Protein 9RO8 (pdb70)

Sequence (258 aa):
SLINLKEIEPQLATDPDSAFFWSGRTEGVGGPDVAEAIAKSRGGVTLESTIKDKNIKMPQSIKAWEDVSASYAKQVSGEVRAVVGQSLREGNIWENVELPRLMGNDNVTKITTIDPLSQTEKVIFVRPKSLINNLKEEIEPQLATDPDSAFFWSGRTEGVGGPDVAEAIAKSRGGVTLESTIKDKNIKMPEWDFDNPQSIKAWEDVSASYAKQVSGEVRAVVGQNIWENVEELPRLMGNDNVTKITTIDPLSQTEKVIFVR

B-factor: mean 27.34, std 10.41, range [13.73, 75.59]

Secondary structure (DSSP, 8-state):
--S-HHHHGGGG---TT-BEEEE-EETTEEHHHHHHHHHHHTT-B-HHHHHHHTT-----HHHHHHHHHHHHHHH--EEEEEEE-SB--TT-HIIIIIHHHHHT-TTEEEEEEE-TTT--EEEEEE-/---SS-HHHHHHHH---TT-BEEEE-EETTEESHHHHHHHHHHTT-B-HHHHHHHTT---PPP-TT-HHHHHHHHHHHHHHHHH--EEEEEEE---HIIIIIHHHHHT-TTEEEEEEE-TTT--EEEEEE-

InterPro domains:
  IPR008727 PAAR motif [PF05488] (76-144)
  IPR057925 Double-stranded DNA deaminase toxin A, prePAAR motif [PF25799] (8-61)

Nearest PDB structures (foldseek):
  1isf-assembly1_B  TM=6.925E-01  e=1.066E-03  Homo sapiens
  2o3s-assembly2_B  TM=6.561E-01  e=1.840E-02  Homo sapiens
  6gwu-assembly1_B  TM=2.206E-01  e=6.659E+00  Candida albicans
  8k9z-assembly2_C  TM=5.605E-01  e=4.404E-04  Vibrio vulnificus
  8ka1-assembly4_G  TM=5.307E-01  e=4.126E-04  Vibrio vulnificus

Foldseek 3Di:
DPFDLVVCLVLLAFDEPAEEAEFDAAPPFGDDVLRQVVSVVVPHGYLVRSCVVVVPDADVNVVRVLSSLLSNLQRYAEEYEYAYEPDGDPPDSVVPRRVVNNVVRPRYAWYKYAHSPPGDIDTDDGD/DAAPDDCVVCLVLLAFDEPAEEAEDDAAPNFGDDVLRQVVSVVVVHGYLVRSCVVVVPDAPPQDVVDVRNVVHVVSSVLSSLLRYAEEYEYAYEVPCVVPPRVVVNVVNPRYAWYWYAHSPPGDIDTDDGD

Structure (mmCIF, N/CA/C/O backbone):
data_9RO8
#
_entry.id   9RO8
#
_cell.length_a   44.230
_cell.length_b   70.213
_cell.length_c   96.119
_cell.angle_alpha   90.000
_cell.angle_beta   90.000
_cell.angle_gamma   90.000
#
_symmetry.space_group_name_H-M   'P 21 21 21'
#
loop_
_entity.id
_entity.type
_entity.pdbx_description
1 polymer 'ADP-ribosylcyclase toxin'
2 water water
#
loop_
_atom_site.group_PDB
_atom_site.id
_atom_site.type_symbol
_atom_site.label_atom_id
_atom_site.label_alt_id
_atom_site.label_comp_id
_atom_site.label_asym_id
_atom_site.label_entity_id
_atom_site.label_seq_id
_atom_site.pdbx_PDB_ins_code
_atom_site.Cartn_x
_atom_site.Cartn_y
_atom_site.Cartn_z
_atom_site.occupancy
_atom_site.B_iso_or_equiv
_atom_site.auth_seq_id
_atom_site.auth_comp_id
_atom_site.auth_asym_id
_atom_site.auth_atom_id
_atom_site.pdbx_PDB_model_num
ATOM 1 N N . SER A 1 14 ? -23.77809 -24.98966 17.85663 1.000 60.55446 252 SER A N 1
ATOM 2 C CA . SER A 1 14 ? -23.21313 -24.01023 16.93106 1.000 62.58010 252 SER A CA 1
ATOM 3 C C . SER A 1 14 ? -23.82483 -24.17009 15.54248 1.000 58.18148 252 SER A C 1
ATOM 4 O O . SER A 1 14 ? -24.21807 -25.26643 15.15554 1.000 60.58350 252 SER A O 1
ATOM 7 N N . LEU A 1 15 ? -23.87594 -23.07204 14.78709 1.000 61.33390 253 LEU A N 1
ATOM 8 C CA . LEU A 1 15 ? -24.45175 -23.07167 13.44776 1.000 59.81878 253 LEU A CA 1
ATOM 9 C C . LEU A 1 15 ? -23.46864 -23.46672 12.34964 1.000 53.53920 253 LEU A C 1
ATOM 10 O O . LEU A 1 15 ? -23.89907 -23.69041 11.21235 1.000 49.05084 253 LEU A O 1
ATOM 15 N N . ILE A 1 16 ? -22.17789 -23.59702 12.66521 1.000 50.88377 254 ILE A N 1
ATOM 16 C CA . ILE A 1 16 ? -21.13959 -23.89755 11.68716 1.000 53.73050 254 ILE A CA 1
ATOM 17 C C . ILE A 1 16 ? -20.28843 -25.06890 12.17237 1.000 54.56415 254 ILE A C 1
ATOM 18 O O . ILE A 1 16 ? -20.36318 -25.49224 13.32822 1.000 58.72644 254 ILE A O 1
ATOM 23 N N . ASN A 1 17 ? -19.46920 -25.58863 11.25571 1.000 49.60095 255 ASN A N 1
ATOM 24 C CA . ASN A 1 17 ? -18.57558 -26.72269 11.50037 1.000 52.14543 255 ASN A CA 1
ATOM 25 C C . ASN A 1 17 ? -17.16199 -26.15431 11.57907 1.000 45.29193 255 ASN A C 1
ATOM 26 O O . ASN A 1 17 ? -16.40847 -26.14177 10.60079 1.000 44.52744 255 ASN A O 1
ATOM 31 N N . LEU A 1 18 ? -16.81195 -25.68914 12.77558 1.000 43.02153 256 LEU A N 1
ATOM 32 C CA . LEU A 1 18 ? -15.61716 -24.87734 12.95177 1.000 41.66748 256 LEU A CA 1
ATOM 33 C C . LEU A 1 18 ? -14.35524 -25.64308 12.57744 1.000 34.32432 256 LEU A C 1
ATOM 34 O O . LEU A 1 18 ? -13.44529 -25.08403 11.95358 1.000 35.82466 256 LEU A O 1
ATOM 39 N N . LYS A 1 19 ? -14.27662 -26.91883 12.95516 1.000 35.66838 257 LYS A N 1
ATOM 40 C CA . LYS A 1 19 ? -13.02237 -27.64760 12.79269 1.000 46.56269 257 LYS A CA 1
ATOM 41 C C . LYS A 1 19 ? -12.61066 -27.76211 11.32810 1.000 40.63330 257 LYS A C 1
ATOM 42 O O . LYS A 1 19 ? -11.41941 -27.66556 11.00266 1.000 41.96990 257 LYS A O 1
ATOM 48 N N . GLU A 1 20 ? -13.57589 -27.91310 10.42416 1.000 38.63737 258 GLU A N 1
ATOM 49 C CA . GLU A 1 20 ? -13.23244 -28.01128 9.00935 1.000 39.28648 258 GLU A CA 1
ATOM 50 C C . GLU A 1 20 ? -13.04967 -26.65077 8.33798 1.000 37.66895 258 GLU A C 1
ATOM 51 O O . GLU A 1 20 ? -12.42903 -26.59095 7.27114 1.000 46.60115 258 GLU A O 1
ATOM 57 N N . ILE A 1 21 ? -13.55899 -25.56943 8.93600 1.000 32.21042 259 ILE A N 1
ATOM 58 C CA . ILE A 1 21 ? -13.39251 -24.23219 8.36931 1.000 35.93051 259 ILE A CA 1
ATOM 59 C C . ILE A 1 21 ? -12.04051 -23.63188 8.75469 1.000 39.90984 259 ILE A C 1
ATOM 60 O O . ILE A 1 21 ? -11.41757 -22.91345 7.95779 1.000 34.41779 259 ILE A O 1
ATOM 65 N N . GLU A 1 22 ? -11.52070 -23.98603 9.93022 1.000 31.25112 260 GLU A N 1
ATOM 66 C CA . GLU A 1 22 ? -10.32561 -23.32232 10.45584 1.000 33.08207 260 GLU A CA 1
ATOM 67 C C . GLU A 1 22 ? -9.13514 -23.29200 9.49653 1.000 28.16710 260 GLU A C 1
ATOM 68 O O . GLU A 1 22 ? -8.50878 -22.22172 9.36637 1.000 27.33106 260 GLU A O 1
ATOM 74 N N . PRO A 1 23 ? -8.77479 -24.38205 8.80417 1.000 32.00932 261 PRO A N 1
ATOM 75 C CA . PRO A 1 23 ? -7.62674 -24.31849 7.88194 1.000 32.07298 261 PRO A CA 1
ATOM 76 C C . PRO A 1 23 ? -7.80477 -23.31398 6.77523 1.000 35.32879 261 PRO A C 1
ATOM 77 O O . PRO A 1 23 ? -6.81412 -22.77538 6.26427 1.000 35.06503 261 PRO A O 1
ATOM 81 N N . GLN A 1 24 ? -9.04911 -23.04309 6.39164 1.000 30.23036 262 GLN A N 1
ATOM 82 C CA . GLN A 1 24 ? -9.34008 -22.06844 5.35891 1.000 31.13241 262 GLN A CA 1
ATOM 83 C C . GLN A 1 24 ? -9.16738 -20.63686 5.84616 1.000 28.51138 262 GLN A C 1
ATOM 84 O O . GLN A 1 24 ? -9.16640 -19.71870 5.02780 1.000 31.50328 262 GLN A O 1
ATOM 90 N N . LEU A 1 25 ? -9.04647 -20.40953 7.15458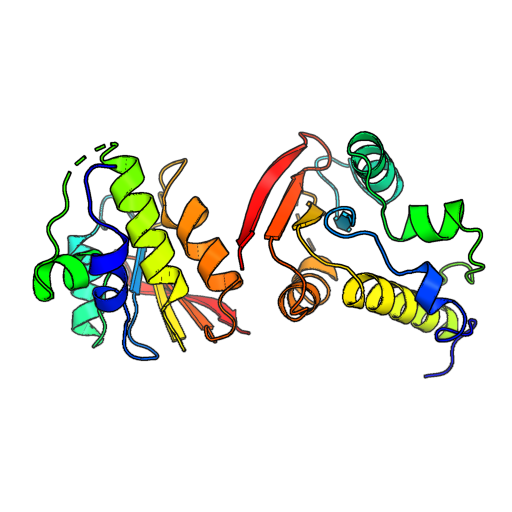 1.000 23.37653 263 LEU A N 1
ATOM 91 C CA . LEU A 1 25 ? -8.89308 -19.05576 7.68226 1.000 21.10825 263 LEU A CA 1
ATOM 92 C C . LEU A 1 25 ? -7.44393 -18.63429 7.78900 1.000 22.66886 263 LEU A C 1
ATOM 93 O O . LEU A 1 25 ? -7.16878 -17.49611 8.15973 1.000 22.25629 263 LEU A O 1
ATOM 98 N N . ALA A 1 26 ? -6.50996 -19.52925 7.49022 1.000 24.35306 264 ALA A N 1
ATOM 99 C CA . ALA A 1 26 ? -5.10517 -19.15473 7.55407 1.000 26.77766 264 ALA A CA 1
ATOM 100 C C . ALA A 1 26 ? -4.78714 -18.14532 6.45933 1.000 23.12854 264 ALA A C 1
ATOM 101 O O . ALA A 1 26 ? -5.35310 -18.18495 5.36222 1.000 29.50015 264 ALA A O 1
ATOM 103 N N . THR A 1 27 ? -3.91264 -17.20049 6.78029 1.000 23.08993 265 THR A N 1
ATOM 104 C CA . THR A 1 27 ? -3.53585 -16.15226 5.84404 1.000 22.91844 265 THR A CA 1
ATOM 105 C C . THR A 1 27 ? -2.02789 -16.16105 5.60805 1.000 22.60400 265 THR A C 1
ATOM 106 O O . THR A 1 27 ? -1.24527 -16.60417 6.45805 1.000 23.19132 265 THR A O 1
ATOM 110 N N . ASP A 1 28 ? -1.62854 -15.63630 4.43890 1.000 22.75035 266 ASP A N 1
ATOM 111 C CA . ASP A 1 28 ? -0.21563 -15.45216 4.13407 1.000 25.45714 266 ASP A CA 1
ATOM 112 C C . ASP A 1 28 ? 0.39900 -14.43173 5.09596 1.000 20.39817 266 ASP A C 1
ATOM 113 O O . ASP A 1 28 ? -0.27434 -13.51476 5.53824 1.000 19.24984 266 ASP A O 1
ATOM 118 N N . PRO A 1 29 ? 1.68365 -14.54506 5.40348 1.000 20.58500 267 PRO A N 1
ATOM 119 C CA . PRO A 1 29 ? 2.31886 -13.52974 6.24828 1.000 21.42135 267 PRO A CA 1
ATOM 120 C C . PRO A 1 29 ? 2.14052 -12.13131 5.67700 1.000 21.80738 267 PRO A C 1
ATOM 121 O O . PRO A 1 29 ? 2.11704 -11.92949 4.45427 1.000 20.50124 267 PRO A O 1
ATOM 125 N N . ASP A 1 30 ? 1.98240 -11.17801 6.58531 1.000 17.00623 268 ASP A N 1
ATOM 126 C CA . ASP A 1 30 ? 1.93718 -9.75004 6.25642 1.000 17.80151 268 ASP A CA 1
ATOM 127 C C . ASP A 1 30 ? 0.75732 -9.37988 5.36818 1.000 20.74787 268 ASP A C 1
ATOM 128 O O . ASP A 1 30 ? 0.81081 -8.35873 4.66951 1.000 22.38060 268 ASP A O 1
ATOM 133 N N . SER A 1 31 ? -0.30609 -10.18505 5.33869 1.000 19.09623 269 SER A N 1
ATOM 134 C CA . SER A 1 31 ? -1.40463 -9.92942 4.41506 1.000 17.17921 269 SER A CA 1
ATOM 135 C C . SER A 1 31 ? -2.74495 -9.68671 5.09815 1.000 19.03395 269 SER A C 1
ATOM 136 O O . SER A 1 31 ? -3.69425 -9.30036 4.41302 1.000 19.51422 269 SER A O 1
ATOM 139 N N . ALA A 1 32 ? -2.86260 -9.90676 6.39968 1.000 16.51686 270 ALA A N 1
ATOM 140 C CA . ALA A 1 32 ? -4.15794 -9.90854 7.06000 1.000 14.99503 270 ALA A CA 1
ATOM 141 C C . ALA A 1 32 ? -4.59540 -8.50962 7.48881 1.000 14.39215 270 ALA A C 1
ATOM 142 O O . ALA A 1 32 ? -3.81482 -7.72944 8.04779 1.000 16.96049 270 ALA A O 1
ATOM 144 N N . PHE A 1 33 ? -5.84940 -8.19663 7.20851 1.000 15.80051 271 PHE A N 1
ATOM 145 C CA . PHE A 1 33 ? -6.46722 -6.97177 7.66268 1.000 15.05261 271 PHE A CA 1
ATOM 146 C C . PHE A 1 33 ? -7.63397 -7.30230 8.58175 1.000 17.26547 271 PHE A C 1
ATOM 147 O O . PHE A 1 33 ? -8.32821 -8.31775 8.41374 1.000 19.16594 271 PHE A O 1
ATOM 155 N N . PHE A 1 34 ? -7.87791 -6.38916 9.49335 1.000 15.78525 272 PHE A N 1
ATOM 156 C CA . PHE A 1 34 ? -8.98194 -6.37965 10.44054 1.000 14.83717 272 PHE A CA 1
ATOM 157 C C . PHE A 1 34 ? -9.74086 -5.06666 10.25894 1.000 16.15546 272 PHE A C 1
ATOM 158 O O . PHE A 1 34 ? -9.32067 -4.19511 9.50693 1.000 17.15621 272 PHE A O 1
ATOM 166 N N . TRP A 1 35 ? -10.88455 -4.93788 10.92864 1.000 16.93637 273 TRP A N 1
ATOM 167 C CA . TRP A 1 35 ? -11.57656 -3.64637 10.83765 1.000 17.23793 273 TRP A CA 1
ATOM 168 C C . TRP A 1 35 ? -12.57779 -3.51256 11.97035 1.000 18.64366 273 TRP A C 1
ATOM 169 O O . TRP A 1 35 ? -13.03397 -4.50007 12.54388 1.000 19.61511 273 TRP A O 1
ATOM 180 N N . SER A 1 36 ? -12.94124 -2.26982 12.28220 1.000 16.82945 274 SER A N 1
ATOM 181 C CA . SER A 1 36 ? -13.99602 -2.04265 13.25657 1.000 20.29629 274 SER A CA 1
ATOM 182 C C . SER A 1 36 ? -14.51266 -0.62227 13.07782 1.000 24.89590 274 SER A C 1
ATOM 183 O O . SER A 1 36 ? -13.72489 0.30836 12.89247 1.000 21.27813 274 SER A O 1
ATOM 186 N N . GLY A 1 37 ? -15.82448 -0.46794 13.14345 1.000 21.46179 275 GLY A N 1
ATOM 187 C CA . GLY A 1 37 ? -16.33558 0.87010 13.25658 1.000 25.14005 275 GLY A CA 1
ATOM 188 C C . GLY A 1 37 ? -16.30096 1.69994 11.97933 1.000 19.77596 275 GLY A C 1
ATOM 189 O O . GLY A 1 37 ? -16.09031 1.24058 10.84923 1.000 23.88996 275 GLY A O 1
ATOM 190 N N . ARG A 1 38 ? -16.60753 2.97689 12.19465 1.000 21.37783 276 ARG A N 1
ATOM 191 C CA . ARG A 1 38 ? -16.74881 3.94751 11.11771 1.000 24.60178 276 ARG A CA 1
ATOM 192 C C . ARG A 1 38 ? -16.18616 5.28337 11.58803 1.000 24.45909 276 ARG A C 1
ATOM 193 O O . ARG A 1 38 ? -16.02102 5.52412 12.78567 1.000 26.22574 276 ARG A O 1
ATOM 201 N N . THR A 1 39 ? -15.87529 6.14975 10.62184 1.000 21.66398 277 THR A N 1
ATOM 202 C CA . THR A 1 39 ? -15.49062 7.53251 10.87604 1.000 22.72038 277 THR A CA 1
ATOM 203 C C . THR A 1 39 ? -16.43198 8.38771 10.05186 1.000 27.13331 277 THR A C 1
ATOM 204 O O . THR A 1 39 ? -16.48090 8.23849 8.82893 1.000 23.38476 277 THR A O 1
ATOM 208 N N . GLU A 1 40 ? -17.19614 9.24965 10.72886 1.000 25.96192 278 GLU A N 1
ATOM 209 C CA . GLU A 1 40 ? -18.23400 10.05599 10.09539 1.000 29.84805 278 GLU A CA 1
ATOM 210 C C . GLU A 1 40 ? -19.13963 9.19938 9.19744 1.000 27.15497 278 GLU A C 1
ATOM 211 O O . GLU A 1 40 ? -19.53433 9.60646 8.10192 1.000 29.62572 278 GLU A O 1
ATOM 217 N N . GLY A 1 41 ? -19.50141 8.00940 9.67321 1.000 26.75525 279 GLY A N 1
ATOM 218 C CA . GLY A 1 41 ? -20.40862 7.15406 8.92293 1.000 27.38085 279 GLY A CA 1
ATOM 219 C C . GLY A 1 41 ? -19.78121 6.31034 7.82676 1.000 27.06871 279 GLY A C 1
ATOM 220 O O . GLY A 1 41 ? -20.50601 5.56289 7.15233 1.000 29.12382 279 GLY A O 1
ATOM 221 N N . VAL A 1 42 ? -18.47137 6.40366 7.62121 1.000 24.07058 280 VAL A N 1
ATOM 222 C CA . VAL A 1 42 ? -17.76641 5.68872 6.55901 1.000 22.10524 280 VAL A CA 1
ATOM 223 C C . VAL A 1 42 ? -16.94153 4.57235 7.17779 1.000 21.03561 280 VAL A C 1
ATOM 224 O O . VAL A 1 42 ? -16.16301 4.80637 8.11563 1.000 21.03597 280 VAL A O 1
ATOM 228 N N . GLY A 1 43 ? -17.09414 3.36583 6.64496 1.000 26.35550 281 GLY A N 1
ATOM 229 C CA . GLY A 1 43 ? -16.38695 2.19981 7.18249 1.000 23.49045 281 GLY A CA 1
ATOM 230 C C . GLY A 1 43 ? -17.18926 0.93796 6.91417 1.000 23.02526 281 GLY A C 1
ATOM 231 O O . GLY A 1 43 ? -17.88795 0.84688 5.91551 1.000 24.81486 281 GLY A O 1
ATOM 232 N N . GLY A 1 44 ? -17.05828 -0.04789 7.80056 1.000 20.28227 282 GLY A N 1
ATOM 233 C CA . GLY A 1 44 ? -17.76039 -1.29838 7.63393 1.000 23.64731 282 GLY A CA 1
ATOM 234 C C . GLY A 1 44 ? -16.95345 -2.29703 6.82108 1.000 20.82896 282 GLY A C 1
ATOM 235 O O . GLY A 1 44 ? -15.83962 -2.02243 6.38080 1.000 19.18378 282 GLY A O 1
ATOM 236 N N . PRO A 1 45 ? -17.52921 -3.47366 6.60029 1.000 19.62059 283 PRO A N 1
ATOM 237 C CA . PRO A 1 45 ? -16.75937 -4.57134 5.98958 1.000 20.11793 283 PRO A CA 1
ATOM 238 C C . PRO A 1 45 ? -16.38376 -4.34612 4.52267 1.000 18.88101 283 PRO A C 1
ATOM 239 O O . PRO A 1 45 ? -15.28809 -4.76673 4.11564 1.000 19.40701 283 PRO A O 1
ATOM 243 N N . ASP A 1 46 ? -17.22863 -3.66261 3.73601 1.000 19.10328 284 ASP A N 1
ATOM 244 C CA . ASP A 1 46 ? -16.93566 -3.48366 2.30934 1.000 19.51010 284 ASP A CA 1
ATOM 245 C C . 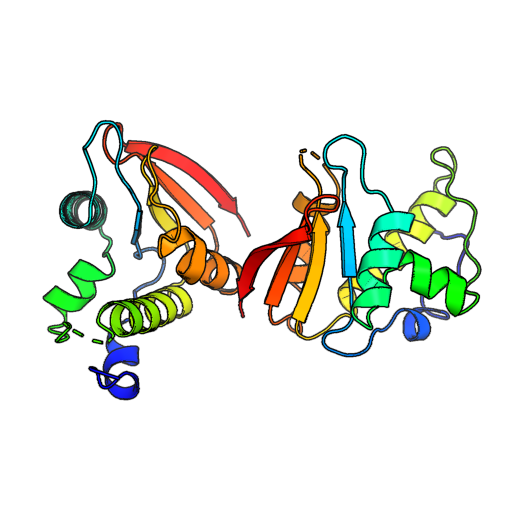ASP A 1 46 ? -15.82705 -2.46526 2.11345 1.000 19.46114 284 ASP A C 1
ATOM 246 O O . ASP A 1 46 ? -14.94512 -2.63967 1.26513 1.000 19.05877 284 ASP A O 1
ATOM 251 N N . VAL A 1 47 ? -15.85917 -1.37922 2.89542 1.000 18.97109 285 VAL A N 1
ATOM 252 C CA . VAL A 1 47 ? -14.76115 -0.42170 2.84343 1.000 19.75697 285 VAL A CA 1
ATOM 253 C C . VAL A 1 47 ? -13.46191 -1.09025 3.27790 1.000 17.72393 285 VAL A C 1
ATOM 254 O O . VAL A 1 47 ? -12.41565 -0.87343 2.66712 1.000 18.26722 285 VAL A O 1
ATOM 258 N N . ALA A 1 48 ? -13.49666 -1.91802 4.34037 1.000 18.45710 286 ALA A N 1
ATOM 259 C CA . ALA A 1 48 ? -12.27015 -2.58085 4.79059 1.000 17.03245 286 ALA A CA 1
ATOM 260 C C . ALA A 1 48 ? -11.71667 -3.50641 3.71765 1.000 19.22681 286 ALA A C 1
ATOM 261 O O . ALA A 1 48 ? -10.50113 -3.59311 3.52493 1.000 19.17005 286 ALA A O 1
ATOM 263 N N . GLU A 1 49 ? -12.60096 -4.23404 3.04047 1.000 17.68431 287 GLU A N 1
ATOM 264 C CA . GLU A 1 49 ? -12.15848 -5.14260 1.98066 1.000 17.42605 287 GLU A CA 1
ATOM 265 C C . GLU A 1 49 ? -11.50834 -4.36985 0.83951 1.000 19.92593 287 GLU A C 1
ATOM 266 O O . GLU A 1 49 ? -10.49935 -4.81197 0.28004 1.000 20.94400 287 GLU A O 1
ATOM 272 N N . ALA A 1 50 ? -12.08162 -3.22134 0.46304 1.000 17.40893 288 ALA A N 1
ATOM 273 C CA . ALA A 1 50 ? -11.47803 -2.41129 -0.59409 1.000 17.53090 288 ALA A CA 1
ATOM 274 C C . ALA A 1 50 ? -10.07663 -1.94883 -0.19421 1.000 20.16460 288 ALA A C 1
ATOM 275 O O . ALA A 1 50 ? -9.12767 -2.03523 -0.99308 1.000 20.10225 288 ALA A O 1
ATOM 277 N N . ILE A 1 51 ? -9.93660 -1.43900 1.03247 1.000 19.62865 289 ILE A N 1
ATOM 278 C CA . ILE A 1 51 ? -8.63024 -0.97491 1.51272 1.000 17.52834 289 ILE A CA 1
ATOM 279 C C . ILE A 1 51 ? -7.64883 -2.12950 1.52639 1.000 19.09971 289 ILE A C 1
ATOM 280 O O . ILE A 1 51 ? -6.52162 -2.01540 1.03016 1.000 19.84755 289 ILE A O 1
ATOM 285 N N . ALA A 1 52 ? -8.08264 -3.27337 2.06348 1.000 18.68258 290 ALA A N 1
ATOM 286 C CA . ALA A 1 52 ? -7.21563 -4.44330 2.15042 1.000 17.38911 290 ALA A CA 1
ATOM 287 C C . ALA A 1 52 ? -6.76699 -4.90007 0.77700 1.000 19.70047 290 ALA A C 1
ATOM 288 O O . ALA A 1 52 ? -5.56870 -5.06220 0.52328 1.000 18.47203 290 ALA A O 1
ATOM 290 N N . LYS A 1 53 ? -7.71459 -5.13834 -0.13298 1.000 18.05993 291 LYS A N 1
ATOM 291 C CA . LYS A 1 53 ? -7.30444 -5.65772 -1.43456 1.000 20.53999 291 LYS A CA 1
ATOM 292 C C . LYS A 1 53 ? -6.51432 -4.63588 -2.22726 1.000 21.69628 291 LYS A C 1
ATOM 293 O O . LYS A 1 53 ? -5.62338 -5.01762 -2.99651 1.000 23.65169 291 LYS A O 1
ATOM 299 N N . SER A 1 54 ? -6.81832 -3.33457 -2.07216 1.000 20.63038 292 SER A N 1
ATOM 300 C CA . SER A 1 54 ? -6.04037 -2.32647 -2.78421 1.000 27.67487 292 SER A CA 1
ATOM 301 C C . SER A 1 54 ? -4.59210 -2.31857 -2.33501 1.000 23.57639 292 SER A C 1
ATOM 302 O O . SER A 1 54 ? -3.73476 -1.75888 -3.03883 1.000 26.44799 292 SER A O 1
ATOM 305 N N . ARG A 1 55 ? -4.30840 -2.92784 -1.18572 1.000 20.78065 293 ARG A N 1
ATOM 306 C CA . ARG A 1 55 ? -2.96942 -2.96833 -0.61786 1.000 21.56159 293 ARG A CA 1
ATOM 307 C C . ARG A 1 55 ? -2.39180 -4.36836 -0.66054 1.000 24.38670 293 ARG A C 1
ATOM 308 O O . ARG A 1 55 ? -1.36935 -4.63038 -0.02391 1.000 23.34625 293 ARG A O 1
ATOM 316 N N . GLY A 1 56 ? -3.00921 -5.27231 -1.41099 1.000 22.66741 294 GLY A N 1
ATOM 317 C CA . GLY A 1 56 ? -2.51832 -6.63692 -1.52977 1.000 20.90667 294 GLY A CA 1
ATOM 318 C C . GLY A 1 56 ? -2.85607 -7.58460 -0.39306 1.000 24.96743 294 GLY A C 1
ATOM 319 O O . GLY A 1 56 ? -2.27942 -8.66924 -0.31768 1.000 26.50638 294 GLY A O 1
ATOM 320 N N . GLY A 1 57 ? -3.81035 -7.24370 0.46419 1.000 20.05778 295 GLY A N 1
ATOM 321 C CA . GLY A 1 57 ? -4.15246 -8.13033 1.56031 1.000 20.88202 295 GLY A CA 1
ATOM 322 C C . GLY A 1 57 ? -5.58904 -8.60415 1.51134 1.000 18.53184 295 GLY A C 1
ATOM 323 O O . GLY A 1 57 ? -6.25157 -8.49425 0.47548 1.000 18.98697 295 GLY A O 1
ATOM 324 N N . VAL A 1 58 ? -6.06194 -9.16735 2.62270 1.000 16.28119 296 VAL A N 1
ATOM 325 C CA . VAL A 1 58 ? -7.37240 -9.79902 2.69528 1.000 14.97789 296 VAL A CA 1
ATOM 326 C C . VAL A 1 58 ? -8.03030 -9.38583 4.00331 1.000 16.84511 296 VAL A C 1
ATOM 327 O O . VAL A 1 58 ? -7.36068 -8.95177 4.94091 1.000 17.44296 296 VAL A O 1
ATOM 331 N N . THR A 1 59 ? -9.34690 -9.57406 4.08151 1.000 15.26027 297 THR A N 1
ATOM 332 C CA . THR A 1 59 ? -10.06102 -9.42710 5.35278 1.000 17.33350 297 THR A CA 1
ATOM 333 C C . THR A 1 59 ? -10.70394 -10.74793 5.72967 1.000 16.82733 297 THR A C 1
ATOM 334 O O . THR A 1 59 ? -10.68896 -11.73428 4.96290 1.000 17.32947 297 THR A O 1
ATOM 338 N N . LEU A 1 60 ? -11.32884 -10.76586 6.91446 1.000 15.22624 298 LEU A N 1
ATOM 339 C CA . LEU A 1 60 ? -12.08558 -11.95757 7.29315 1.000 16.23420 298 LEU A CA 1
ATOM 340 C C . LEU A 1 60 ? -13.22648 -12.20794 6.31978 1.000 17.24587 298 LEU A C 1
ATOM 341 O O . LEU A 1 60 ? -13.41399 -13.32969 5.83561 1.000 17.88380 298 LEU A O 1
ATOM 346 N N . GLU A 1 61 ? -13.96839 -11.15125 5.97493 1.000 16.10011 299 GLU A N 1
ATOM 347 C CA . GLU A 1 61 ? -15.08975 -11.33828 5.06967 1.000 19.29878 299 GLU A CA 1
ATOM 348 C C . GLU A 1 61 ? -14.64480 -11.71275 3.66497 1.000 20.51965 299 GLU A C 1
ATOM 349 O O . GLU A 1 61 ? -15.33671 -12.49276 2.98910 1.000 19.90434 299 GLU A O 1
ATOM 355 N N . SER A 1 62 ? -13.54361 -11.14734 3.17736 1.000 20.01963 300 SER A N 1
ATOM 356 C CA . SER A 1 62 ? -13.11262 -11.51932 1.83158 1.000 21.92102 300 SER A CA 1
ATOM 357 C C . SER A 1 62 ? -12.58925 -12.94612 1.80557 1.000 20.64390 300 SER A C 1
ATOM 358 O O . SER A 1 62 ? -12.78548 -13.66669 0.82270 1.000 22.13179 300 SER A O 1
ATOM 361 N N . THR A 1 63 ? -11.92074 -13.37985 2.88990 1.000 17.53475 301 THR A N 1
ATOM 362 C CA . THR A 1 63 ? -11.49439 -14.77313 2.99545 1.000 17.88607 301 THR A CA 1
ATOM 363 C C . THR A 1 63 ? -12.69094 -15.70868 2.95334 1.000 22.90338 301 THR A C 1
ATOM 364 O O . THR A 1 63 ? -12.70555 -16.70674 2.21462 1.000 23.25003 301 THR A O 1
ATOM 368 N N . ILE A 1 64 ? -13.72174 -15.38974 3.73318 1.000 21.05288 302 ILE A N 1
ATOM 369 C CA . ILE A 1 64 ? -14.90776 -16.22485 3.77204 1.000 23.72862 302 ILE A CA 1
ATOM 370 C C . ILE A 1 64 ? -15.53821 -16.29869 2.39091 1.000 22.44093 302 ILE A C 1
ATOM 371 O O . ILE A 1 64 ? -15.92035 -17.37551 1.92760 1.000 26.24155 302 ILE A O 1
ATOM 376 N N . LYS A 1 65 ? -15.65064 -15.15155 1.71611 1.000 21.97001 303 LYS A N 1
ATOM 377 C CA . LYS A 1 65 ? -16.27645 -15.11166 0.39885 1.000 26.74177 303 LYS A CA 1
ATOM 378 C C . LYS A 1 65 ? -15.39961 -15.80332 -0.62666 1.000 27.21072 303 LYS A C 1
ATOM 379 O O . LYS A 1 65 ? -15.86437 -16.66995 -1.38809 1.000 30.96980 303 LYS A O 1
ATOM 385 N N . ASP A 1 66 ? -14.12069 -15.42544 -0.67048 1.000 28.16319 304 ASP A N 1
ATOM 386 C CA . ASP A 1 66 ? -13.26597 -15.93403 -1.73564 1.000 28.80092 304 ASP A CA 1
ATOM 387 C C . ASP A 1 66 ? -12.87971 -17.39139 -1.52160 1.000 30.12453 304 ASP A C 1
ATOM 388 O O . ASP A 1 66 ? -12.64012 -18.10072 -2.50776 1.000 34.81019 304 ASP A O 1
ATOM 393 N N . LYS A 1 67 ? -12.88411 -17.88997 -0.28148 1.000 32.22175 305 LYS A N 1
ATOM 394 C CA . LYS A 1 67 ? -12.67673 -19.31762 -0.05534 1.000 27.56110 305 LYS A CA 1
ATOM 395 C C . LYS A 1 67 ? -13.98772 -20.09532 0.07206 1.000 29.05182 305 LYS A C 1
ATOM 396 O O . LYS A 1 67 ? -13.95756 -21.31260 0.26110 1.000 34.64579 305 LYS A O 1
ATOM 402 N N . ASN A 1 68 ? -15.12285 -19.42295 -0.08870 1.000 34.44318 306 ASN A N 1
ATOM 403 C CA . ASN A 1 68 ? -16.44600 -20.05022 -0.17016 1.000 29.60953 306 ASN A CA 1
ATOM 404 C C . ASN A 1 68 ? -16.83088 -20.75760 1.12309 1.000 30.95669 306 ASN A C 1
ATOM 405 O O . ASN A 1 68 ? -17.34537 -21.88118 1.11772 1.000 32.19822 306 ASN A O 1
ATOM 410 N N . ILE A 1 69 ? -16.55505 -20.10300 2.24494 1.000 26.68968 307 ILE A N 1
ATOM 411 C CA . ILE A 1 69 ? -16.98557 -20.55825 3.56320 1.000 26.10041 307 ILE A CA 1
ATOM 412 C C . ILE A 1 69 ? -18.40578 -20.06898 3.81519 1.000 29.85332 307 ILE A C 1
ATOM 413 O O . ILE A 1 69 ? -18.70327 -18.88677 3.61828 1.000 31.54683 307 ILE A O 1
ATOM 418 N N . LYS A 1 70 ? -19.30954 -20.98379 4.19516 1.000 33.03531 308 LYS A N 1
ATOM 419 C CA . LYS A 1 70 ? -20.70781 -20.62867 4.42606 1.000 31.01857 308 LYS A CA 1
ATOM 420 C C . LYS A 1 70 ? -20.90256 -20.15761 5.86879 1.000 32.46117 308 LYS A C 1
ATOM 421 O O . LYS A 1 70 ? -20.63050 -20.90968 6.81207 1.000 38.01541 308 LYS A O 1
ATOM 427 N N . MET A 1 71 ? -21.38248 -18.92528 6.04510 1.000 31.91961 309 MET A N 1
ATOM 428 C CA . MET A 1 71 ? -21.60307 -18.30122 7.34883 1.000 30.53976 309 MET A CA 1
ATOM 429 C C . MET A 1 71 ? -23.03714 -17.81240 7.47129 1.000 41.68188 309 MET A C 1
ATOM 430 O O . MET A 1 71 ? -23.61763 -17.36718 6.48305 1.000 40.88680 309 MET A O 1
ATOM 435 N N . PRO A 1 72 ? -23.62137 -17.83338 8.68856 1.000 37.93669 310 PRO A N 1
ATOM 436 C CA . PRO A 1 72 ? -24.92601 -17.19968 8.92178 1.000 41.24951 310 PRO A CA 1
ATOM 437 C C . PRO A 1 72 ? -24.88476 -15.67980 8.72265 1.000 45.22866 310 PRO A C 1
ATOM 438 O O . PRO A 1 72 ? -23.82785 -15.07569 8.99181 1.000 38.44767 310 PRO A O 1
ATOM 442 N N . GLN A 1 80 ? -26.67432 -16.89104 18.13764 1.000 44.84019 318 GLN A N 1
ATOM 443 C CA . GLN A 1 80 ? -26.00562 -18.02799 17.51604 1.000 48.66386 318 GLN A CA 1
ATOM 444 C C . GLN A 1 80 ? -25.19597 -17.55408 16.31216 1.000 49.16563 318 GLN A C 1
ATOM 445 O O . GLN A 1 80 ? -24.10018 -18.05814 16.02192 1.000 45.30808 318 GLN A O 1
ATOM 451 N N . SER A 1 81 ? -25.73982 -16.53844 15.63958 1.000 46.48857 319 SER A N 1
ATOM 452 C CA . SER A 1 81 ? -25.03224 -15.91058 14.53416 1.000 47.11505 319 SER A CA 1
ATOM 453 C C . SER A 1 81 ? -23.80175 -15.17112 15.05040 1.000 41.35450 319 SER A C 1
ATOM 454 O O . SER A 1 81 ? -22.71167 -15.26288 14.46330 1.000 39.71873 319 SER A O 1
ATOM 457 N N . ILE A 1 82 ? -23.95608 -14.48043 16.18542 1.000 47.39615 320 ILE A N 1
ATOM 458 C CA . ILE A 1 82 ? -22.85603 -13.76061 16.82282 1.000 41.40787 320 ILE A CA 1
ATOM 459 C C . ILE A 1 82 ? -21.76598 -14.72263 17.27989 1.000 44.11337 320 ILE A C 1
ATOM 460 O O . ILE A 1 82 ? -20.56784 -14.43135 17.16322 1.000 39.39632 320 ILE A O 1
ATOM 462 N N . LYS A 1 83 ? -22.15975 -15.86079 17.84909 1.000 40.53844 321 LYS A N 1
ATOM 463 C CA . LYS A 1 83 ? -21.17287 -16.83656 18.29879 1.000 38.42793 321 LYS A CA 1
ATOM 464 C C . LYS A 1 83 ? -20.37039 -17.39853 17.12697 1.000 42.20524 321 LYS A C 1
ATOM 465 O O . LYS A 1 83 ? -19.14406 -17.55093 17.21916 1.000 33.85659 321 LYS A O 1
ATOM 471 N N . ALA A 1 84 ? -21.03624 -17.69397 16.00445 1.000 37.43396 322 ALA A N 1
ATOM 472 C CA . ALA A 1 84 ? -20.30407 -18.20272 14.84705 1.000 31.06119 322 ALA A CA 1
ATOM 473 C C . ALA A 1 84 ? -19.25059 -17.21666 14.39566 1.000 29.75876 322 ALA A C 1
ATOM 474 O O . ALA A 1 84 ? -18.11077 -17.59986 14.10667 1.000 29.94282 322 ALA A O 1
ATOM 476 N N . TRP A 1 85 ? -19.61750 -15.93816 14.32798 1.000 32.84781 323 TRP A N 1
ATOM 477 C CA . TRP A 1 85 ? -18.68292 -14.92926 13.85512 1.000 31.27300 323 TRP A CA 1
ATOM 478 C C . TRP A 1 85 ? -17.54455 -14.72248 14.84437 1.000 27.79051 323 TRP A C 1
ATOM 479 O O . TRP A 1 85 ? -16.39946 -14.47282 14.43756 1.000 27.62041 323 TRP A O 1
ATOM 490 N N . GLU A 1 86 ? -17.83907 -14.82528 16.14657 1.000 30.66194 324 GLU A N 1
ATOM 491 C CA . GLU A 1 86 ? -16.79234 -14.70716 17.16028 1.000 27.96998 324 GLU A CA 1
ATOM 492 C C . GLU A 1 86 ? -15.77822 -15.84039 17.03693 1.000 24.81202 324 GLU A C 1
ATOM 493 O O . GLU A 1 86 ? -14.56592 -15.61561 17.08697 1.000 26.70758 324 GLU A O 1
ATOM 499 N N . ASP A 1 87 ? -16.25706 -17.06502 16.83565 1.000 26.74751 325 ASP A N 1
ATOM 500 C CA . ASP A 1 87 ? -15.35964 -18.21017 16.72936 1.000 28.27044 325 ASP A CA 1
ATOM 501 C C . ASP A 1 87 ? -14.46967 -18.11063 15.49719 1.000 24.63477 325 ASP A C 1
ATOM 502 O O . ASP A 1 87 ? -13.27410 -18.41433 15.55938 1.000 22.10211 325 ASP A O 1
ATOM 507 N N . VAL A 1 88 ? -15.04414 -17.74829 14.35459 1.000 24.25955 326 VAL A N 1
ATOM 508 C CA . VAL A 1 88 ? -14.24474 -17.63178 13.14441 1.000 22.66626 326 VAL A CA 1
ATOM 509 C C . VAL A 1 88 ? -13.28842 -16.44791 13.24590 1.000 22.51653 326 VAL A C 1
ATOM 510 O O . VAL A 1 88 ? -12.13340 -16.53540 12.80262 1.000 20.80991 326 VAL A O 1
ATOM 514 N N . SER A 1 89 ? -13.73875 -15.32121 13.83192 1.000 21.06962 327 SER A N 1
ATOM 515 C CA . SER A 1 89 ? -12.83718 -14.18568 14.02159 1.000 18.37544 327 SER A CA 1
ATOM 516 C C . SER A 1 89 ? -11.65869 -14.56228 14.90251 1.000 20.01746 327 SER A C 1
ATOM 517 O O . SER A 1 89 ? -10.52718 -14.14683 14.63188 1.000 18.27374 327 SER A O 1
ATOM 520 N N . ALA A 1 90 ? -11.90263 -15.32567 15.97487 1.000 18.84769 328 ALA A N 1
ATOM 521 C CA . ALA A 1 90 ? -10.80486 -15.70919 16.86384 1.000 19.06844 328 ALA A CA 1
ATOM 522 C C . ALA A 1 90 ? -9.82744 -16.61425 16.13368 1.000 20.05519 328 ALA A C 1
ATOM 523 O O . ALA A 1 90 ? -8.61020 -16.43921 16.24757 1.000 19.15189 328 ALA A O 1
ATOM 525 N N . SER A 1 91 ? -10.34443 -17.54343 15.31344 1.000 19.12141 329 SER A N 1
ATOM 526 C CA . SER A 1 91 ? -9.46226 -18.43240 14.57134 1.000 20.72970 329 SER A CA 1
ATOM 527 C C . SER A 1 91 ? -8.65337 -17.66705 13.53542 1.000 22.66296 329 SER A C 1
ATOM 528 O O . SER A 1 91 ? -7.46605 -17.92959 13.34449 1.000 18.31016 329 SER A O 1
ATOM 531 N N . TYR A 1 92 ? -9.28381 -16.73717 12.83736 1.000 17.27062 330 TYR A N 1
ATOM 532 C CA . TYR A 1 92 ? -8.55016 -15.90416 11.88027 1.000 15.96035 330 TYR A CA 1
ATOM 533 C C . TYR A 1 92 ? -7.39559 -15.16292 12.56326 1.000 17.46620 330 TYR A C 1
ATOM 534 O O . TYR A 1 92 ? -6.24335 -15.19148 12.09068 1.000 14.83241 330 TYR A O 1
ATOM 543 N N . ALA A 1 93 ? -7.67687 -14.54216 13.70166 1.000 16.82376 331 ALA A N 1
ATOM 544 C CA . ALA A 1 93 ? -6.64647 -13.79334 14.43192 1.000 14.88828 331 ALA A CA 1
ATOM 545 C C . ALA A 1 93 ? -5.52929 -14.71663 14.88560 1.000 18.01665 331 ALA A C 1
ATOM 546 O O . ALA A 1 93 ? -4.36399 -14.32313 14.91021 1.000 18.56818 331 ALA A O 1
ATOM 548 N N . LYS A 1 94 ? -5.87341 -15.92805 15.30833 1.000 17.20550 332 LYS A N 1
ATOM 549 C CA . LYS A 1 94 ? -4.84907 -16.83157 15.82696 1.000 20.07277 332 LYS A CA 1
ATOM 550 C C . LYS A 1 94 ? -3.88696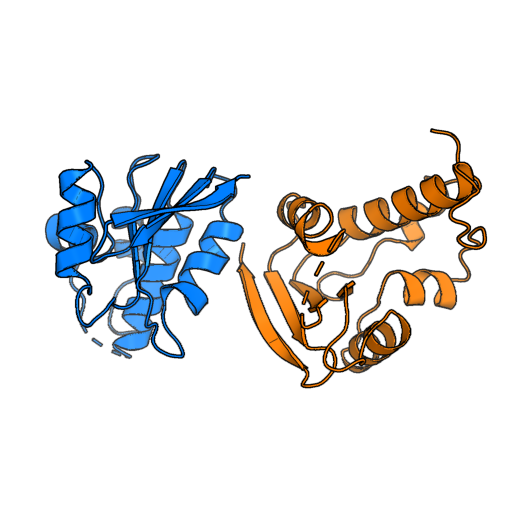 -17.28675 14.74624 1.000 20.06614 332 LYS A C 1
ATOM 551 O O . LYS A 1 94 ? -2.78640 -17.71422 15.07158 1.000 23.65644 332 LYS A O 1
ATOM 557 N N . GLN A 1 95 ? -4.28210 -17.22919 13.48940 1.000 18.42897 333 GLN A N 1
ATOM 558 C CA . GLN A 1 95 ? -3.52008 -17.82304 12.39672 1.000 16.41290 333 GLN A CA 1
ATOM 559 C C . GLN A 1 95 ? -2.77765 -16.80071 11.54447 1.000 17.40767 333 GLN A C 1
ATOM 560 O O . GLN A 1 95 ? -2.02516 -17.21034 10.64204 1.000 21.58901 333 GLN A O 1
ATOM 566 N N . VAL A 1 96 ? -2.91389 -15.49774 11.81795 1.000 18.28187 334 VAL A N 1
ATOM 567 C CA . VAL A 1 96 ? -2.15306 -14.51251 11.04818 1.000 19.18237 334 VAL A CA 1
ATOM 568 C C . VAL A 1 96 ? -0.68104 -14.57076 11.45634 1.000 20.68375 334 VAL A C 1
ATOM 569 O O . VAL A 1 96 ? -0.30918 -15.16530 12.46984 1.000 20.68015 334 VAL A O 1
ATOM 573 N N . SER A 1 97 ? 0.17152 -13.96696 10.62220 1.000 20.22414 335 SER A N 1
ATOM 574 C CA . SER A 1 97 ? 1.58211 -13.82295 10.98520 1.000 17.74473 335 SER A CA 1
ATOM 575 C C . SER A 1 97 ? 2.13221 -12.55580 10.35487 1.000 18.34438 335 SER A C 1
ATOM 576 O O . SER A 1 97 ? 1.60857 -12.05156 9.35573 1.000 20.45783 335 SER A O 1
ATOM 579 N N . GLY A 1 98 ? 3.22490 -12.06285 10.93315 1.000 20.04608 336 GLY A N 1
ATOM 580 C CA . GLY A 1 98 ? 3.87320 -10.88595 10.38896 1.000 20.22622 336 GLY A CA 1
ATOM 581 C C . GLY A 1 98 ? 3.17661 -9.58100 10.71566 1.000 22.52898 336 GLY A C 1
ATOM 582 O O . GLY A 1 98 ? 2.60226 -9.44816 11.80540 1.000 22.61865 336 GLY A O 1
ATOM 583 N N . GLU A 1 99 ? 3.20564 -8.62266 9.77753 1.000 19.89489 337 GLU A N 1
ATOM 584 C CA . GLU A 1 99 ? 2.60398 -7.30732 10.00576 1.000 18.96242 337 GLU A CA 1
ATOM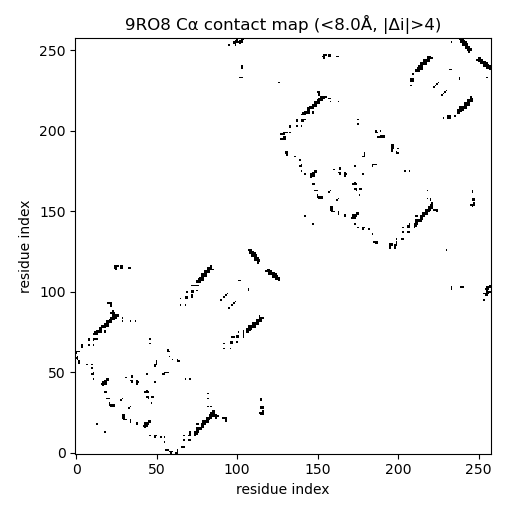 585 C C . GLU A 1 99 ? 1.11617 -7.37311 9.75110 1.000 18.72458 337 GLU A C 1
ATOM 586 O O . GLU A 1 99 ? 0.67346 -7.95419 8.75062 1.000 19.44767 337 GLU A O 1
ATOM 592 N N . VAL A 1 100 ? 0.34306 -6.79129 10.65751 1.000 16.00575 338 VAL A N 1
ATOM 593 C CA . VAL A 1 100 ? -1.11657 -6.81918 10.61867 1.000 15.44576 338 VAL A CA 1
ATOM 594 C C . VAL A 1 100 ? -1.62465 -5.39160 10.45169 1.000 15.99882 338 VAL A C 1
ATOM 595 O O . VAL A 1 100 ? -1.05438 -4.45004 11.02132 1.000 18.04272 338 VAL A O 1
ATOM 599 N N . ARG A 1 101 ? -2.69408 -5.23240 9.67323 1.000 15.46150 339 ARG A N 1
ATOM 600 C CA . ARG A 1 101 ? -3.28189 -3.91535 9.45948 1.000 16.64673 339 ARG A CA 1
ATOM 601 C C . ARG A 1 101 ? -4.75833 -3.94490 9.86920 1.000 16.73972 339 ARG A C 1
ATOM 602 O O . ARG A 1 101 ? -5.42704 -4.97275 9.74711 1.000 17.07967 339 ARG A O 1
ATOM 610 N N . ALA A 1 102 ? -5.25232 -2.82120 10.39431 1.000 16.00367 340 ALA A N 1
ATOM 611 C CA . ALA A 1 102 ? -6.64022 -2.78569 10.87615 1.000 16.64047 340 ALA A CA 1
ATOM 612 C C . ALA A 1 102 ? -7.28117 -1.45389 10.49772 1.000 17.23886 340 ALA A C 1
ATOM 613 O O . ALA A 1 102 ? -6.73142 -0.38525 10.78509 1.000 18.12532 340 ALA A O 1
ATOM 615 N N . VAL A 1 103 ? -8.44090 -1.52500 9.85531 1.000 16.70013 341 VAL A N 1
ATOM 616 C CA . VAL A 1 103 ? -9.16604 -0.31812 9.44595 1.000 15.31078 341 VAL A CA 1
ATOM 617 C C . VAL A 1 103 ? -10.09987 0.01927 10.60054 1.000 17.12867 341 VAL A C 1
ATOM 618 O O . VAL A 1 103 ? -11.17275 -0.56763 10.72350 1.000 18.88583 341 VAL A O 1
ATOM 622 N N . VAL A 1 104 ? -9.69880 0.99249 11.42379 1.000 16.12854 342 VAL A N 1
ATOM 623 C CA . VAL A 1 104 ? -10.35140 1.26440 12.69567 1.000 17.72848 342 VAL A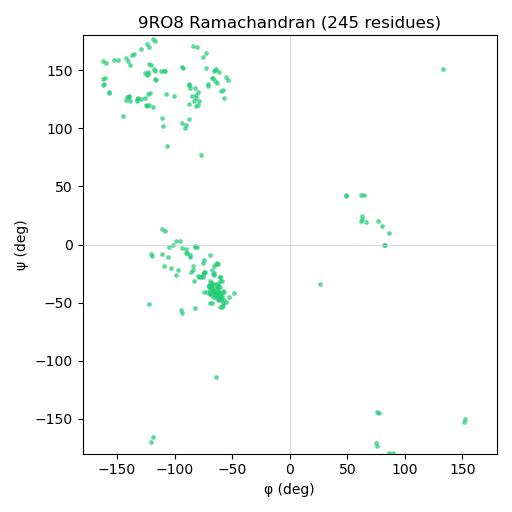 CA 1
ATOM 624 C C . VAL A 1 104 ? -10.90590 2.67874 12.65017 1.000 22.95333 342 VAL A C 1
ATOM 625 O O . VAL A 1 104 ? -10.15791 3.65080 12.46008 1.000 20.06573 342 VAL A O 1
ATOM 629 N N . GLY A 1 105 ? -12.24899 2.78951 12.78050 1.000 20.28124 343 GLY A N 1
ATOM 630 C CA . GLY A 1 105 ? -12.88344 4.08423 12.76366 1.000 22.39246 343 GLY A CA 1
ATOM 631 C C . GLY A 1 105 ? -12.80075 4.79152 14.11071 1.000 24.46171 343 GLY A C 1
ATOM 632 O O . GLY A 1 105 ? -12.39849 4.23560 15.15227 1.000 25.98046 343 GLY A O 1
ATOM 633 N N . GLN A 1 106 ? -13.19434 6.06309 14.07469 1.000 24.91694 344 GLN A N 1
ATOM 634 C CA . GLN A 1 106 ? -13.26976 6.86218 15.29483 1.000 27.12459 344 GLN A CA 1
ATOM 635 C C . GLN A 1 106 ? -14.45361 6.48416 16.17577 1.000 34.04254 344 GLN A C 1
ATOM 636 O O . GLN A 1 106 ? -14.42075 6.74002 17.38593 1.000 34.81728 344 GLN A O 1
ATOM 642 N N . SER A 1 107 ? -15.49583 5.89903 15.60235 1.000 29.73262 345 SER A N 1
ATOM 643 C CA . SER A 1 107 ? -16.72072 5.53249 16.31167 1.000 28.98480 345 SER A CA 1
ATOM 644 C C . SER A 1 107 ? -16.77353 4.01852 16.36327 1.000 28.50805 345 SER A C 1
ATOM 645 O O . SER A 1 107 ? -16.97687 3.37142 15.33297 1.000 29.14194 345 SER A O 1
ATOM 648 N N . LEU A 1 108 ? -16.57180 3.44619 17.54312 1.000 32.99516 346 LEU A N 1
ATOM 649 C CA . LEU A 1 108 ? -16.59283 2.00034 17.68649 1.000 28.68999 346 LEU A CA 1
ATOM 650 C C . LEU A 1 108 ? -17.80192 1.58504 18.50790 1.000 31.52092 346 LEU A C 1
ATOM 651 O O . LEU A 1 108 ? -18.28586 2.33818 19.35815 1.000 35.47866 346 LEU A O 1
ATOM 656 N N . ARG A 1 109 ? -18.30798 0.38946 18.22096 1.000 30.38642 347 ARG A N 1
ATOM 657 C CA . ARG A 1 109 ? -19.48986 -0.11787 18.90260 1.000 35.88079 347 ARG A CA 1
ATOM 658 C C . ARG A 1 109 ? -19.07929 -0.84733 20.17689 1.000 34.42719 347 ARG A C 1
ATOM 659 O O . ARG A 1 109 ? -18.09642 -1.59089 20.18646 1.000 35.89982 347 ARG A O 1
ATOM 667 N N . GLU A 1 110 ? -19.82818 -0.61566 21.25573 1.000 36.83087 348 GLU A N 1
ATOM 668 C CA . GLU A 1 110 ? -19.56496 -1.33390 22.49293 1.000 44.16611 348 GLU A CA 1
ATOM 669 C C . GLU A 1 110 ? -19.71183 -2.82714 22.24133 1.000 45.60446 348 GLU A C 1
ATOM 670 O O . GLU A 1 110 ? -20.68012 -3.27120 21.61727 1.000 43.62153 348 GLU A O 1
ATOM 676 N N . GLY A 1 111 ? -18.73248 -3.59874 22.69374 1.000 43.65305 349 GLY A N 1
ATOM 677 C CA . GLY A 1 111 ? -18.77291 -5.02712 22.48729 1.000 34.80782 349 GLY A CA 1
ATOM 678 C C . GLY A 1 111 ? -18.21126 -5.51539 21.17378 1.000 39.07408 349 GLY A C 1
ATOM 679 O O . GLY A 1 111 ? -18.35825 -6.70581 20.87312 1.000 39.07680 349 GLY A O 1
ATOM 680 N N . ASN A 1 112 ? -17.55098 -4.65069 20.39716 1.000 31.29035 350 ASN A N 1
ATOM 681 C CA . ASN A 1 112 ? -17.12728 -5.01246 19.05058 1.000 27.42871 350 ASN A CA 1
ATOM 682 C C . ASN A 1 112 ? -16.10475 -6.14682 19.06799 1.000 29.73800 350 ASN A C 1
ATOM 683 O O . ASN A 1 112 ? -15.35546 -6.33697 20.03167 1.000 26.13075 350 ASN A O 1
ATOM 688 N N . ILE A 1 113 ? -16.10822 -6.92518 17.98442 1.000 24.86396 351 ILE A N 1
ATOM 689 C CA . ILE A 1 113 ? -15.25725 -8.11592 17.89392 1.000 21.94387 351 ILE A CA 1
ATOM 690 C C . ILE A 1 113 ? -13.78475 -7.75159 17.85629 1.000 23.52272 351 ILE A C 1
ATOM 691 O O . ILE A 1 113 ? -12.93932 -8.50426 18.36271 1.000 20.18404 351 ILE A O 1
ATOM 696 N N . TRP A 1 114 ? -13.43293 -6.63491 17.22832 1.000 19.21920 352 TRP A N 1
ATOM 697 C CA . TRP A 1 114 ? -12.02613 -6.24914 17.13581 1.000 18.48064 352 TRP A CA 1
ATOM 698 C C . TRP A 1 114 ? -11.39734 -6.11055 18.52163 1.000 17.96018 352 TRP A C 1
ATOM 699 O O . TRP A 1 114 ? -10.35173 -6.71359 18.80582 1.000 20.22266 352 TRP A O 1
ATOM 710 N N . GLU A 1 115 ? -12.01869 -5.32893 19.40855 1.000 18.48863 353 GLU A N 1
ATOM 711 C CA . GLU A 1 115 ? -11.36421 -5.11725 20.68569 1.000 19.18712 353 GLU A CA 1
ATOM 712 C C . GLU A 1 115 ? -11.56913 -6.27484 21.64513 1.000 21.57452 353 GLU A C 1
ATOM 713 O O . GLU A 1 115 ? -10.76944 -6.46143 22.57252 1.000 24.97091 353 GLU A O 1
ATOM 719 N N . ASN A 1 116 ? -12.66586 -7.01475 21.50713 1.000 23.48883 354 ASN A N 1
ATOM 720 C CA . ASN A 1 116 ? -13.00768 -7.98691 22.53928 1.000 28.18620 354 ASN A CA 1
ATOM 721 C C . ASN A 1 116 ? -12.55467 -9.39641 22.20519 1.000 24.25443 354 ASN A C 1
ATOM 722 O O . ASN A 1 116 ? -12.35063 -10.18974 23.12921 1.000 28.93230 354 ASN A O 1
ATOM 727 N N . VAL A 1 117 ? -12.33424 -9.70242 20.92752 1.000 21.55794 355 VAL A N 1
ATOM 728 C CA . VAL A 1 117 ? -11.98179 -11.04947 20.48907 1.000 19.31773 355 VAL A CA 1
ATOM 729 C C . VAL A 1 117 ? -10.66152 -11.05899 19.73967 1.000 20.11435 355 VAL A C 1
ATOM 730 O O . VAL A 1 117 ? -9.75413 -11.83370 20.06578 1.000 21.12297 355 VAL A O 1
ATOM 734 N N . GLU A 1 118 ? -10.52407 -10.18508 18.73982 1.000 18.49792 356 GLU A N 1
ATOM 735 C CA . GLU A 1 118 ? -9.40613 -10.29953 17.82187 1.000 16.01599 356 GLU A CA 1
ATOM 736 C C . GLU A 1 118 ? -8.13006 -9.68277 18.36936 1.000 16.28589 356 GLU A C 1
ATOM 737 O O . GLU A 1 118 ? -7.08102 -10.34233 18.36412 1.000 17.22809 356 GLU A O 1
ATOM 743 N N . LEU A 1 119 ? -8.16374 -8.41582 18.77110 1.000 15.65693 357 LEU A N 1
ATOM 744 C CA . LEU A 1 119 ? -6.92827 -7.78411 19.22417 1.000 18.51606 357 LEU A CA 1
ATOM 745 C C . LEU A 1 119 ? -6.28941 -8.55786 20.37862 1.000 21.19633 357 LEU A C 1
ATOM 746 O O . LEU A 1 119 ? -5.05033 -8.69967 20.36904 1.000 15.81520 357 LEU A O 1
ATOM 751 N N . PRO A 1 120 ? -7.03133 -9.08621 21.38053 1.000 16.45217 358 PRO A N 1
ATOM 752 C CA . PRO A 1 120 ? -6.33359 -9.87872 22.42281 1.000 19.20906 358 PRO A CA 1
ATOM 753 C C . PRO A 1 120 ? -5.62780 -11.09875 21.85562 1.000 19.96589 358 PRO A C 1
ATOM 754 O O . PRO A 1 120 ? -4.55474 -11.49626 22.35184 1.000 19.28638 358 PRO A O 1
ATOM 758 N N . ARG A 1 121 ? -6.22754 -11.73296 20.85010 1.000 17.26179 359 ARG A N 1
ATOM 759 C CA . ARG A 1 121 ? -5.57635 -12.89631 20.27634 1.000 17.55227 359 ARG A CA 1
ATOM 760 C C . ARG A 1 121 ? -4.40486 -12.50236 19.39944 1.000 17.37886 359 ARG A C 1
ATOM 761 O O . ARG A 1 121 ? -3.45482 -13.29446 19.26490 1.000 19.11067 359 ARG A O 1
ATOM 769 N N . LEU A 1 122 ? -4.43474 -11.29951 18.80300 1.000 16.23187 360 LEU A N 1
ATOM 770 C CA . LEU A 1 122 ? -3.25807 -10.84181 18.06370 1.000 15.44838 360 LEU A CA 1
ATOM 771 C C . LEU A 1 122 ? -2.11288 -10.59108 19.03656 1.000 18.62427 360 LEU A C 1
ATOM 772 O O . LEU A 1 122 ? -0.95586 -10.92291 18.74479 1.000 18.64618 360 LEU A O 1
ATOM 777 N N . MET A 1 123 ? -2.41330 -9.99374 20.19888 1.000 16.78086 361 MET A N 1
ATOM 778 C CA . MET A 1 123 ? -1.36348 -9.79065 21.19871 1.000 17.80765 361 MET A CA 1
ATOM 779 C C . MET A 1 123 ? -0.80255 -11.12629 21.68002 1.000 21.69191 361 MET A C 1
ATOM 780 O O . MET A 1 123 ? 0.40085 -11.24156 21.94544 1.000 22.07848 361 MET A O 1
ATOM 785 N N . GLY A 1 124 ? -1.64261 -12.15997 21.75744 1.000 18.40958 362 GLY A N 1
ATOM 786 C CA . GLY A 1 124 ? -1.21593 -13.49664 22.14798 1.000 18.83809 362 GLY A CA 1
ATOM 787 C C . GLY A 1 124 ? -0.60485 -14.32495 21.03302 1.000 23.61501 362 GLY A C 1
ATOM 788 O O . GLY A 1 124 ? -0.22321 -15.47663 21.27015 1.000 25.51989 362 GLY A O 1
ATOM 789 N N . ASN A 1 125 ? -0.53621 -13.77737 19.82144 1.000 19.95618 363 ASN A N 1
ATOM 790 C CA . ASN A 1 125 ? 0.03320 -14.45315 18.64559 1.000 18.93272 363 ASN A CA 1
ATOM 791 C C . ASN A 1 125 ? 1.49803 -14.06309 18.51231 1.000 23.45361 363 ASN A C 1
ATOM 792 O O . ASN A 1 125 ? 1.81597 -12.95388 18.07080 1.000 20.84913 363 ASN A O 1
ATOM 797 N N . ASP A 1 126 ? 2.39844 -14.99024 18.87834 1.000 20.73588 364 ASP A N 1
ATOM 798 C CA . ASP A 1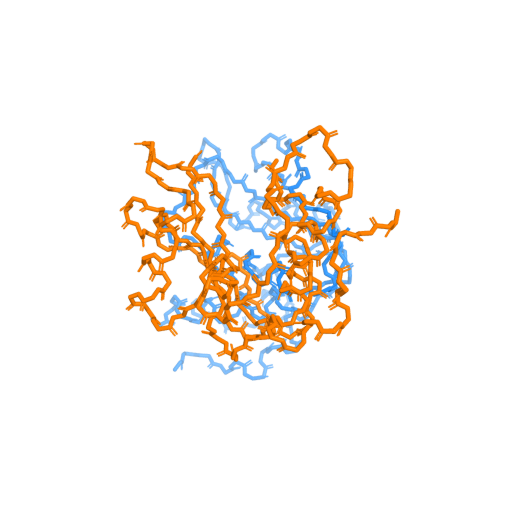 126 ? 3.82454 -14.67577 18.89053 1.000 24.17252 364 ASP A CA 1
ATOM 799 C C . ASP A 1 126 ? 4.36468 -14.33395 17.51363 1.000 26.68349 364 ASP A C 1
ATOM 800 O O . ASP A 1 126 ? 5.47927 -13.79198 17.41504 1.000 26.30710 364 ASP A O 1
ATOM 805 N N . ASN A 1 127 ? 3.62145 -14.66183 16.45086 1.000 21.57384 365 ASN A N 1
ATOM 806 C CA . ASN A 1 127 ? 4.09665 -14.41215 15.09790 1.000 22.60533 365 ASN A CA 1
ATOM 807 C C . ASN A 1 127 ? 3.70887 -13.03640 14.57869 1.000 21.63177 365 ASN A C 1
ATOM 808 O O . ASN A 1 127 ? 4.15981 -12.66020 13.48551 1.000 22.88568 365 ASN A O 1
ATOM 813 N N . VAL A 1 128 ? 2.88188 -12.29444 15.31488 1.000 20.21030 366 VAL A N 1
ATOM 814 C CA . VAL A 1 128 ? 2.49627 -10.94249 14.90270 1.000 20.26395 366 VAL A CA 1
ATOM 815 C C . VAL A 1 128 ? 3.63316 -9.99380 15.25245 1.000 21.63924 366 VAL A C 1
ATOM 816 O O . VAL A 1 128 ? 4.03330 -9.88668 16.41827 1.000 27.10375 366 VAL A O 1
ATOM 820 N N . THR A 1 129 ? 4.13661 -9.27330 14.25521 1.000 20.79100 367 THR A N 1
ATOM 821 C CA . THR A 1 129 ? 5.27845 -8.40177 14.51847 1.000 20.44799 367 THR A CA 1
ATOM 822 C C . THR A 1 129 ? 4.91363 -6.93066 14.63581 1.000 22.10520 367 THR A C 1
ATOM 823 O O . THR A 1 129 ? 5.67605 -6.16542 15.24145 1.000 24.07041 367 THR A O 1
ATOM 827 N N . LYS A 1 130 ? 3.76828 -6.52777 14.11374 1.000 19.65683 368 LYS A N 1
ATOM 828 C CA . LYS A 1 130 ? 3.40815 -5.12338 14.06501 1.000 20.46312 368 LYS A CA 1
ATOM 829 C C . LYS A 1 130 ? 1.91299 -5.06190 13.84351 1.000 18.96508 368 LYS A C 1
ATOM 830 O O . LYS A 1 130 ? 1.37713 -5.88246 13.09107 1.000 18.47120 368 LYS A O 1
ATOM 836 N N . ILE A 1 131 ? 1.24780 -4.08576 14.48080 1.000 17.97697 369 ILE A N 1
ATOM 837 C CA . ILE A 1 131 ? -0.13965 -3.76373 14.15953 1.000 18.06639 369 ILE A CA 1
ATOM 838 C C . ILE A 1 131 ? -0.23110 -2.27375 13.82528 1.000 17.78203 369 ILE A C 1
ATOM 839 O O . ILE A 1 131 ? 0.23478 -1.43372 14.59855 1.000 18.77939 369 ILE A O 1
ATOM 844 N N . THR A 1 132 ? -0.78213 -1.96285 12.65625 1.000 17.39478 370 THR A N 1
ATOM 845 C CA . THR A 1 132 ? -0.94861 -0.58496 12.19735 1.000 18.74393 370 THR A CA 1
ATOM 846 C C . THR A 1 132 ? -2.42715 -0.34068 11.94132 1.000 17.55908 370 THR A C 1
ATOM 847 O O . THR A 1 132 ? -3.06412 -1.14057 11.24928 1.000 19.17003 370 THR A O 1
ATOM 851 N N . THR A 1 133 ? -2.96730 0.75378 12.47692 1.000 17.28596 371 THR A N 1
ATOM 852 C CA . THR A 1 133 ? -4.35351 1.11270 12.16396 1.000 18.29511 371 THR A CA 1
ATOM 853 C C . THR A 1 133 ? -4.40944 2.07338 10.98820 1.000 17.40845 371 THR A C 1
ATOM 854 O O . THR A 1 133 ? -3.48287 2.85185 10.74411 1.000 20.93629 371 THR A O 1
ATOM 858 N N . ILE A 1 134 ? -5.52966 2.02230 10.26739 1.000 17.77152 372 ILE A N 1
ATOM 859 C CA . ILE A 1 134 ? -5.79515 2.86232 9.09404 1.000 19.59406 372 ILE A CA 1
ATOM 860 C C . ILE A 1 134 ? -7.20186 3.42472 9.27935 1.000 17.79065 372 ILE A C 1
ATOM 861 O O . ILE A 1 134 ? -8.14242 2.64865 9.43423 1.000 19.48608 372 ILE A O 1
ATOM 866 N N . ASP A 1 135 ? -7.36868 4.75836 9.26139 1.000 20.16633 373 ASP A N 1
ATOM 867 C CA . ASP A 1 135 ? -8.73470 5.27343 9.37229 1.000 18.32808 373 ASP A CA 1
ATOM 868 C C . ASP A 1 135 ? -9.51721 4.98122 8.08955 1.000 20.99205 373 ASP A C 1
ATOM 869 O O . ASP A 1 135 ? -8.99588 5.18731 6.98520 1.000 22.89346 373 ASP A O 1
ATOM 874 N N . PRO A 1 136 ? -10.78723 4.55494 8.19204 1.000 19.33824 374 PRO A N 1
ATOM 875 C CA . PRO A 1 136 ? -11.53673 4.18834 6.98010 1.000 20.10289 374 PRO A CA 1
ATOM 876 C C . PRO A 1 136 ? -11.83397 5.34921 6.04863 1.000 21.32699 374 PRO A C 1
ATOM 877 O O . PRO A 1 136 ? -12.06169 5.11245 4.85398 1.000 22.48541 374 PRO A O 1
ATOM 881 N N . LEU A 1 137 ? -11.89193 6.58530 6.56121 1.000 22.64233 375 LEU A N 1
ATOM 882 C CA . LEU A 1 137 ? -12.20784 7.76119 5.76071 1.000 25.65604 375 LEU A CA 1
ATOM 883 C C . LEU A 1 137 ? -10.92710 8.43972 5.28703 1.000 24.14881 375 LEU A C 1
ATOM 884 O O . LEU A 1 137 ? -10.73806 8.65508 4.08998 1.000 26.34982 375 LEU A O 1
ATOM 889 N N . SER A 1 138 ? -10.05147 8.80296 6.21549 1.000 22.90280 376 SER A N 1
ATOM 890 C CA . SER A 1 138 ? -8.84138 9.53068 5.84231 1.000 23.97956 376 SER A CA 1
ATOM 891 C C . SER A 1 138 ? -7.69691 8.62033 5.42719 1.000 26.65804 376 SER A C 1
ATOM 892 O O . SER A 1 138 ? -6.77896 9.07302 4.72877 1.000 27.26862 376 SER A O 1
ATOM 895 N N . GLN A 1 139 ? -7.71838 7.37588 5.87994 1.000 23.28161 377 GLN A N 1
ATOM 896 C CA . GLN A 1 139 ? -6.63916 6.39783 5.71564 1.000 20.05977 377 GLN A CA 1
ATOM 897 C C . GLN A 1 139 ? -5.34915 6.85357 6.40101 1.000 24.76968 377 GLN A C 1
ATOM 898 O O . GLN A 1 139 ? -4.26590 6.32372 6.12071 1.000 23.24759 377 GLN A O 1
ATOM 904 N N . THR A 1 140 ? -5.44909 7.77374 7.36104 1.000 22.85927 378 THR A N 1
ATOM 905 C CA . THR A 1 140 ? -4.27401 8.11924 8.15942 1.000 20.79545 378 THR A CA 1
ATOM 906 C C . THR A 1 140 ? -3.85430 6.88625 8.96611 1.000 21.57734 378 THR A C 1
ATOM 907 O O . THR A 1 140 ? -4.70235 6.11955 9.42766 1.000 21.83209 378 THR A O 1
ATOM 911 N N . GLU A 1 141 ? -2.54804 6.65054 9.08661 1.000 23.06971 379 GLU A N 1
ATOM 912 C CA . GLU A 1 141 ? -2.05583 5.42862 9.72580 1.000 22.59108 379 GLU A CA 1
ATOM 913 C C . GLU A 1 141 ? -1.44097 5.71550 11.08904 1.000 25.92088 379 GLU A C 1
ATOM 914 O O . GLU A 1 141 ? -0.82776 6.77247 11.29607 1.000 26.85983 379 GLU A O 1
ATOM 920 N N . LYS A 1 142 ? -1.54938 4.73465 11.99551 1.000 21.80646 380 LYS A N 1
ATOM 921 C CA . LYS A 1 142 ? -0.90830 4.80605 13.30582 1.000 21.70698 380 LYS A CA 1
ATOM 922 C C . LYS A 1 142 ? -0.37203 3.43495 13.68909 1.000 21.71190 380 LYS A C 1
ATOM 923 O O . LYS A 1 142 ? -1.11359 2.45476 13.65053 1.000 22.31963 380 LYS A O 1
ATOM 929 N N . VAL A 1 143 ? 0.90888 3.34544 14.03833 1.000 24.59761 381 VAL A N 1
ATOM 930 C CA . VAL A 1 143 ? 1.43576 2.07602 14.53178 1.000 21.44625 381 VAL A CA 1
ATOM 931 C C . VAL A 1 143 ? 1.08508 1.95321 16.01208 1.000 21.89838 381 VAL A C 1
ATOM 932 O O . VAL A 1 143 ? 1.52710 2.76061 16.83431 1.000 24.71279 381 VAL A O 1
ATOM 936 N N . ILE A 1 144 ? 0.31225 0.92183 16.36369 1.000 22.17421 382 ILE A N 1
ATOM 937 C CA . ILE A 1 144 ? -0.14417 0.74759 17.73470 1.000 23.20871 382 ILE A CA 1
ATOM 938 C C . ILE A 1 144 ? 0.58984 -0.36534 18.44960 1.000 23.52648 382 ILE A C 1
ATOM 939 O O . ILE A 1 144 ? 0.44953 -0.48600 19.67564 1.000 27.05992 382 ILE A O 1
ATOM 944 N N . PHE A 1 145 ? 1.37008 -1.17745 17.73396 1.000 24.46886 383 PHE A N 1
ATOM 945 C CA . PHE A 1 145 ? 2.07110 -2.27837 18.38405 1.000 23.53115 383 PHE A CA 1
ATOM 946 C C . PHE A 1 145 ? 3.27362 -2.66885 17.53772 1.000 23.38035 383 PHE A C 1
ATOM 947 O O . PHE A 1 145 ? 3.14108 -2.86621 16.32888 1.000 23.24444 383 PHE A O 1
ATOM 955 N N . VAL A 1 146 ? 4.43616 -2.79713 18.19130 1.000 24.03721 384 VAL A N 1
ATOM 956 C CA . VAL A 1 146 ? 5.63342 -3.37502 17.59758 1.000 24.76669 384 VAL A CA 1
ATOM 957 C C . VAL A 1 146 ? 6.15997 -4.37561 18.60949 1.000 31.28300 384 VAL A C 1
ATOM 958 O O . VAL A 1 146 ? 6.39603 -4.01532 19.77032 1.000 29.88955 384 VAL A O 1
ATOM 962 N N . ARG A 1 147 ? 6.37054 -5.61632 18.17928 1.000 31.83534 385 ARG A N 1
ATOM 963 C CA . ARG A 1 147 ? 6.78591 -6.64676 19.14697 1.000 33.67148 385 ARG A CA 1
ATOM 964 C C . ARG A 1 147 ? 8.30390 -6.73273 19.29285 1.000 39.56466 385 ARG A C 1
ATOM 965 O O . ARG A 1 147 ? 9.03196 -5.95133 18.68696 1.000 42.28410 385 ARG A O 1
ATOM 973 N N . PRO B 1 12 ? 25.44094 -3.88123 38.06273 1.000 52.73122 250 PRO B N 1
ATOM 974 C CA . PRO B 1 12 ? 24.98938 -5.28172 38.10396 1.000 49.10873 250 PRO B CA 1
ATOM 975 C C . PRO B 1 12 ? 24.91199 -5.81691 39.52670 1.000 45.15261 250 PRO B C 1
ATOM 976 O O . PRO B 1 12 ? 24.20563 -6.79777 39.79214 1.000 46.36480 250 PRO B O 1
ATOM 980 N N . LYS B 1 13 ? 25.62971 -5.16873 40.44025 1.000 49.97805 251 LYS B N 1
ATOM 981 C CA . LYS B 1 13 ? 25.64204 -5.59855 41.83326 1.000 43.58374 251 LYS B CA 1
ATOM 982 C C . LYS B 1 13 ? 24.32526 -5.26734 42.51450 1.000 45.96894 251 LYS B C 1
ATOM 983 O O . LYS B 1 13 ? 23.65195 -4.29008 42.17691 1.000 44.59930 251 LYS B O 1
ATOM 989 N N . SER B 1 14 ? 23.98352 -6.07225 43.51579 1.000 38.01003 252 SER B N 1
ATOM 990 C CA . SER B 1 14 ? 22.68418 -5.98687 44.15633 1.000 36.86479 252 SER B CA 1
ATOM 991 C C . SER B 1 14 ? 22.85829 -6.14372 45.65989 1.000 40.43028 252 SER B C 1
ATOM 992 O O . SER B 1 14 ? 23.81629 -6.76094 46.13578 1.000 42.78424 252 SER B O 1
ATOM 995 N N . LEU B 1 15 ? 21.90639 -5.58802 46.40602 1.000 40.83197 253 LEU B N 1
ATOM 996 C CA . LEU B 1 15 ? 21.90304 -5.71076 47.85733 1.000 42.23230 253 LEU B CA 1
ATOM 997 C C . LEU B 1 15 ? 21.29940 -7.02689 48.32172 1.000 40.22883 253 LEU B C 1
ATOM 998 O O . LEU B 1 15 ? 21.26947 -7.28968 49.53117 1.000 37.78107 253 LEU B O 1
ATOM 1003 N N . ILE B 1 16 ? 20.81608 -7.85888 47.39373 1.000 34.28956 254 ILE B N 1
ATOM 1004 C CA . ILE B 1 16 ? 20.22139 -9.14046 47.71852 1.000 31.77185 254 ILE B CA 1
ATOM 1005 C C . ILE B 1 16 ? 20.94240 -10.21481 46.90780 1.000 29.59647 254 ILE B C 1
ATOM 1006 O O . ILE B 1 16 ? 21.70568 -9.92515 45.98904 1.000 32.56012 254 ILE B O 1
ATOM 1011 N N A ASN B 1 17 ? 20.65634 -11.46758 47.25537 0.511 28.47424 255 ASN B N 1
ATOM 1012 N N B ASN B 1 17 ? 20.71670 -11.47062 47.27465 0.489 28.49042 255 ASN B N 1
ATOM 1013 C CA A ASN B 1 17 ? 21.12512 -12.63968 46.51494 0.511 28.59373 255 ASN B CA 1
ATOM 1014 C CA B ASN B 1 17 ? 21.16661 -12.59084 46.44914 0.489 28.54055 255 ASN B CA 1
ATOM 1015 C C A ASN B 1 17 ? 19.92942 -13.14165 45.70889 0.511 25.38917 255 ASN B C 1
ATOM 1016 C C B ASN B 1 17 ? 19.93283 -13.09261 45.71602 0.489 25.40321 255 ASN B C 1
ATOM 1017 O O A ASN B 1 17 ? 19.14954 -13.96443 46.18919 0.511 25.26483 255 ASN B O 1
ATOM 1018 O O B ASN B 1 17 ? 19.15145 -13.88003 46.25539 0.489 25.28028 255 ASN B O 1
ATOM 1027 N N . LEU B 1 18 ? 19.77670 -12.63475 44.47502 1.000 23.46504 256 LEU B N 1
ATOM 1028 C CA . LEU B 1 18 ? 18.56794 -12.93338 43.70516 1.000 23.14993 256 LEU B CA 1
ATOM 1029 C C . LEU B 1 18 ? 18.37285 -14.42562 43.52939 1.000 22.45353 256 LEU B C 1
ATOM 1030 O O . LEU B 1 18 ? 17.26984 -14.93364 43.75481 1.000 23.09357 256 LEU B O 1
ATOM 1035 N N . LYS B 1 19 ? 19.43083 -15.14706 43.12513 1.000 23.09769 257 LYS B N 1
ATOM 1036 C CA . LYS B 1 19 ? 19.25096 -16.56633 42.82995 1.000 22.06513 257 LYS B CA 1
ATOM 1037 C C . LYS B 1 19 ? 18.83648 -17.32830 44.07866 1.000 25.71172 257 LYS B C 1
ATOM 1038 O O . LYS B 1 19 ? 18.14348 -18.34596 43.97741 1.000 26.24556 257 LYS B O 1
ATOM 1044 N N A GLU B 1 20 ? 19.23380 -16.85735 45.26816 0.507 23.20714 258 GLU B N 1
ATOM 1045 N N B GLU B 1 20 ? 19.24521 -16.84251 45.25400 0.493 23.20133 258 GLU B N 1
ATOM 1046 C CA A GLU B 1 20 ? 18.88495 -17.60386 46.47644 0.507 22.28872 258 GLU B CA 1
ATOM 1047 C CA B GLU B 1 20 ? 18.90358 -17.51322 46.50328 0.493 22.30949 258 GLU B CA 1
ATOM 1048 C C A GLU B 1 20 ? 17.41384 -17.42737 46.86357 0.507 22.45138 258 GLU B C 1
ATOM 1049 C C B GLU B 1 20 ? 17.40988 -17.43908 46.79873 0.493 22.44879 258 GLU B C 1
ATOM 1050 O O A GLU B 1 20 ? 16.82872 -18.34860 47.43544 0.507 21.56428 258 GLU B O 1
ATOM 1051 O O B GLU B 1 20 ? 16.81982 -18.41659 47.26768 0.493 21.52713 258 GLU B O 1
ATOM 1062 N N . ILE B 1 21 ? 16.78076 -16.29201 46.53849 1.000 20.15140 259 ILE B N 1
ATOM 1063 C CA . ILE B 1 21 ? 15.35838 -16.10192 46.86766 1.000 22.14634 259 ILE B CA 1
ATOM 1064 C C . ILE B 1 21 ? 14.42723 -16.33900 45.68097 1.000 19.80064 259 ILE B C 1
ATOM 1065 O O . ILE B 1 21 ? 13.19464 -16.28159 45.85775 1.000 22.72364 259 ILE B O 1
ATOM 1070 N N . GLU B 1 22 ? 14.96183 -16.50635 44.47013 1.000 19.04859 260 GLU B N 1
ATOM 1071 C CA . GLU B 1 22 ? 14.11194 -16.73435 43.29614 1.000 18.92608 260 GLU B CA 1
ATOM 1072 C C . GLU B 1 22 ? 13.03529 -17.80100 43.48222 1.000 19.89908 260 GLU B C 1
ATOM 1073 O O . GLU B 1 22 ? 11.89892 -17.55779 43.04827 1.000 17.53595 260 GLU B O 1
ATOM 1079 N N . PRO B 1 23 ? 13.27395 -18.95026 44.10605 1.000 19.40353 261 PRO B N 1
ATOM 1080 C CA . PRO B 1 23 ? 12.16639 -19.90848 44.23669 1.000 16.74443 261 PRO B CA 1
ATOM 1081 C C . PRO B 1 23 ? 10.99552 -19.35220 45.00976 1.000 20.06286 261 PRO B C 1
ATOM 1082 O O . PRO B 1 23 ? 9.85683 -19.78249 44.79266 1.000 20.80881 261 PRO B O 1
ATOM 1086 N N . GLN B 1 24 ? 11.23981 -18.41593 45.92192 1.000 17.37358 262 GLN B N 1
ATOM 1087 C CA . GLN B 1 24 ? 10.13653 -17.82821 46.68086 1.000 17.90935 262 GLN B CA 1
ATOM 1088 C C . GLN B 1 24 ? 9.32981 -16.83222 45.86971 1.000 18.56412 262 GLN B C 1
ATOM 1089 O O . GLN B 1 24 ? 8.22266 -16.48350 46.28478 1.000 18.66833 262 GLN B O 1
ATOM 1095 N N . LEU B 1 25 ? 9.85515 -16.36024 44.75119 1.000 18.88720 263 LEU B N 1
ATOM 1096 C CA . LEU B 1 25 ? 9.12620 -15.42857 43.90763 1.000 15.47961 263 LEU B CA 1
ATOM 1097 C C . LEU B 1 25 ? 8.23272 -16.14046 42.91032 1.000 15.72989 263 LEU B C 1
ATOM 1098 O O . LEU B 1 25 ? 7.40496 -15.48598 42.29716 1.000 20.22673 263 LEU B O 1
ATOM 1103 N N . ALA B 1 26 ? 8.37568 -17.45778 42.77852 1.000 19.46842 264 ALA B N 1
ATOM 1104 C CA . ALA B 1 26 ? 7.53737 -18.24030 41.89211 1.000 18.74915 264 ALA B CA 1
ATOM 1105 C C . ALA B 1 26 ? 6.11221 -18.23112 42.42464 1.000 19.78299 264 ALA B C 1
ATOM 1106 O O . ALA B 1 26 ? 5.89062 -18.29256 43.64037 1.000 22.72936 264 ALA B O 1
ATOM 1108 N N . THR B 1 27 ? 5.14376 -18.19898 41.51561 1.000 17.53607 265 THR B N 1
ATOM 1109 C CA . THR B 1 27 ? 3.74192 -18.14270 41.89440 1.000 17.87508 265 THR B CA 1
ATOM 1110 C C . THR B 1 27 ? 2.99463 -19.35199 41.33706 1.000 18.20449 265 THR B C 1
ATOM 1111 O O . THR B 1 27 ? 3.38984 -19.95359 40.33139 1.000 19.59618 265 THR B O 1
ATOM 1115 N N . ASP B 1 28 ? 1.89432 -19.70734 42.00805 1.000 19.29246 266 ASP B N 1
ATOM 1116 C CA . ASP B 1 28 ? 1.06004 -20.77442 41.49760 1.000 18.57330 266 ASP B CA 1
ATOM 1117 C C . ASP B 1 28 ? 0.42361 -20.34523 40.18213 1.000 18.04668 266 ASP B C 1
ATOM 1118 O O . ASP B 1 28 ? 0.13218 -19.16806 39.98146 1.000 18.30382 266 ASP B O 1
ATOM 1123 N N . PRO B 1 29 ? 0.16485 -21.29044 39.29051 1.000 18.96153 267 PRO B N 1
ATOM 1124 C CA . PRO B 1 29 ? -0.52411 -20.96437 38.04065 1.000 19.88098 267 PRO B CA 1
ATOM 1125 C C . PRO B 1 29 ? -1.82377 -20.23338 38.33064 1.000 18.33360 267 PRO B C 1
ATOM 1126 O O . PRO B 1 29 ? -2.51440 -20.52743 39.31153 1.000 19.47387 267 PRO B O 1
ATOM 1130 N N . ASP B 1 30 ? -2.12270 -19.24925 37.48862 1.000 16.65741 268 ASP B N 1
ATOM 1131 C CA . ASP B 1 30 ? -3.37945 -18.49960 37.50832 1.000 16.67437 268 ASP B CA 1
ATOM 1132 C C . ASP B 1 30 ? -3.57348 -17.65168 38.75628 1.000 18.94306 268 ASP B C 1
ATOM 1133 O O . ASP B 1 30 ? -4.71696 -17.29775 39.07057 1.000 21.09141 268 ASP B O 1
ATOM 1138 N N . SER B 1 31 ? -2.51958 -17.33571 39.49793 1.000 15.48333 269 SER B N 1
ATOM 1139 C CA . SER B 1 31 ? -2.67543 -16.63791 40.77725 1.000 15.32077 269 SER B CA 1
ATOM 1140 C C . SER B 1 31 ? -1.96569 -15.28713 40.85675 1.000 15.75543 269 SER B C 1
ATOM 1141 O O . SER B 1 31 ? -2.09490 -14.60195 41.89061 1.000 17.14512 269 SER B O 1
ATOM 1144 N N . ALA B 1 32 ? -1.14952 -14.92742 39.85686 1.000 14.60653 270 ALA B N 1
ATOM 1145 C CA . ALA B 1 32 ? -0.29740 -13.74627 39.97439 1.000 14.54586 270 ALA B CA 1
ATOM 1146 C C . ALA B 1 32 ? -1.00153 -12.47009 39.53288 1.000 13.73261 270 ALA B C 1
ATOM 1147 O O . ALA B 1 32 ? -1.68649 -12.44987 38.51130 1.000 15.16786 270 ALA B O 1
ATOM 1149 N N . PHE B 1 33 ? -0.80739 -11.41024 40.32211 1.000 14.72314 271 PHE B N 1
ATOM 1150 C CA . PHE B 1 33 ? -1.27579 -10.06891 39.99111 1.000 15.24483 271 PHE B CA 1
ATOM 1151 C C . PHE B 1 33 ? -0.11574 -9.09454 39.82707 1.000 16.00882 271 PHE B C 1
ATOM 1152 O O . PHE B 1 33 ? 0.92380 -9.19662 40.50055 1.000 18.82724 271 PHE B O 1
ATOM 1160 N N . PHE B 1 34 ? -0.35153 -8.12452 38.94636 1.000 16.08252 272 PHE B N 1
ATOM 1161 C CA . PHE B 1 34 ? 0.53271 -6.99560 38.67517 1.000 16.68355 272 PHE B CA 1
ATOM 1162 C C . PHE B 1 34 ? -0.26573 -5.73064 38.93883 1.000 13.96631 272 PHE B C 1
ATOM 1163 O O . PHE B 1 34 ? -1.48389 -5.79177 39.12800 1.000 16.81587 272 PHE B O 1
ATOM 1171 N N . TRP B 1 35 ? 0.39943 -4.56844 38.95320 1.000 16.88185 273 TRP B N 1
ATOM 1172 C CA . TRP B 1 35 ? -0.37588 -3.34306 39.12992 1.000 15.31349 273 TRP B CA 1
ATOM 1173 C C . TRP B 1 35 ? 0.40651 -2.13754 38.62578 1.000 17.75534 273 TRP B C 1
ATOM 1174 O O . TRP B 1 35 ? 1.63899 -2.14137 38.56521 1.000 18.69289 273 TRP B O 1
ATOM 1185 N N . SER B 1 36 ? -0.34163 -1.09319 38.27760 1.000 16.96911 274 SER B N 1
ATOM 1186 C CA . SER B 1 36 ? 0.27143 0.16765 37.88698 1.000 19.85754 274 SER B CA 1
ATOM 1187 C C . SER B 1 36 ? -0.76808 1.26772 37.96932 1.000 20.61909 274 SER B C 1
ATOM 1188 O O . SER B 1 36 ? -1.89897 1.09274 37.50629 1.000 21.54428 274 SER B O 1
ATOM 1191 N N . GLY B 1 37 ? -0.36325 2.41509 38.49772 1.000 23.93345 275 GLY B N 1
ATOM 1192 C CA . GLY B 1 37 ? -1.19296 3.59478 38.39185 1.000 24.93376 275 GLY B CA 1
ATOM 1193 C C . GLY B 1 37 ? -2.39277 3.63614 39.32953 1.000 19.71042 275 GLY B C 1
ATOM 1194 O O . GLY B 1 37 ? -2.55660 2.84514 40.24989 1.000 21.89390 275 GLY B O 1
ATOM 1195 N N . ARG B 1 38 ? -3.20440 4.68019 39.10238 1.000 21.49781 276 ARG B N 1
ATOM 1196 C CA . ARG B 1 38 ? -4.34667 4.96981 39.95415 1.000 23.14053 276 ARG B CA 1
ATOM 1197 C C . ARG B 1 38 ? -5.51147 5.42468 39.09140 1.000 24.67154 276 ARG B C 1
ATOM 1198 O O . ARG B 1 38 ? -5.31846 5.89802 37.97108 1.000 24.42880 276 ARG B O 1
ATOM 1206 N N . THR B 1 39 ? -6.72547 5.28319 39.62977 1.000 20.49203 277 THR B N 1
ATOM 1207 C CA . THR B 1 39 ? -7.93814 5.84849 39.02311 1.000 22.11730 277 THR B CA 1
ATOM 1208 C C . THR B 1 39 ? -8.60476 6.72558 40.06134 1.000 23.19501 277 THR B C 1
ATOM 1209 O O . THR B 1 39 ? -8.96012 6.24349 41.13744 1.000 22.25169 277 THR B O 1
ATOM 1213 N N . GLU B 1 40 ? -8.74918 8.02330 39.74838 1.000 23.75593 278 GLU B N 1
ATOM 1214 C CA . GLU B 1 40 ? -9.29097 8.98620 40.70081 1.000 25.77241 278 GLU B CA 1
ATOM 1215 C C . GLU B 1 40 ? -8.60061 8.87649 42.06157 1.000 24.30679 278 GLU B C 1
ATOM 1216 O O . GLU B 1 40 ? -9.24074 8.93073 43.11894 1.000 25.81202 278 GLU B O 1
ATOM 1222 N N . GLY B 1 41 ? -7.27477 8.72372 42.02051 1.000 24.29932 279 GLY B N 1
ATOM 1223 C CA . GLY B 1 41 ? -6.44624 8.66551 43.20911 1.000 25.26342 279 GLY B CA 1
ATOM 1224 C C . GLY B 1 41 ? -6.39960 7.31586 43.88169 1.000 22.61756 279 GLY B C 1
ATOM 1225 O O . GLY B 1 41 ? -5.68074 7.17312 44.87561 1.000 24.40518 279 GLY B O 1
ATOM 1226 N N . VAL B 1 42 ? -7.10619 6.32283 43.35011 1.000 21.83747 280 VAL B N 1
ATOM 1227 C CA . VAL B 1 42 ? -7.23341 5.00784 43.98418 1.000 21.90639 280 VAL B CA 1
ATOM 1228 C C . VAL B 1 42 ? -6.28961 4.03148 43.30454 1.000 21.56956 280 VAL B C 1
ATOM 1229 O O . VAL B 1 42 ? -6.34480 3.84399 42.07915 1.000 19.34811 280 VAL B O 1
ATOM 1233 N N . GLY B 1 43 ? -5.48038 3.34925 44.09816 1.000 19.99479 281 GLY B N 1
ATOM 1234 C CA . GLY B 1 43 ? -4.55729 2.38310 43.47762 1.000 18.00968 281 GLY B CA 1
ATOM 1235 C C . GLY B 1 43 ? -3.30136 2.22502 44.32696 1.000 22.60582 281 GLY B C 1
ATOM 1236 O O . GLY B 1 43 ? -3.33472 2.39799 45.53461 1.000 20.83643 281 GLY B O 1
ATOM 1237 N N . GLY B 1 44 ? -2.20027 1.87337 43.68083 1.000 21.47830 282 GLY B N 1
ATOM 1238 C CA . GLY B 1 44 ? -0.97983 1.61889 44.40711 1.000 21.24314 282 GLY B CA 1
ATOM 1239 C C . GLY B 1 44 ? -0.89571 0.17904 44.89724 1.000 17.22661 282 GLY B C 1
ATOM 1240 O O . GLY B 1 44 ? -1.81303 -0.61440 44.73063 1.000 17.91985 282 GLY B O 1
ATOM 1241 N N . PRO B 1 45 ? 0.19974 -0.15418 45.58897 1.000 19.14061 283 PRO B N 1
ATOM 1242 C CA . PRO B 1 45 ? 0.43892 -1.55176 45.93970 1.000 15.98180 283 PRO B CA 1
ATOM 1243 C C . PRO B 1 45 ? -0.51910 -2.11676 46.97567 1.000 18.89391 283 PRO B C 1
ATOM 1244 O O . PRO B 1 45 ? -0.74525 -3.33339 46.96868 1.000 20.32252 283 PRO B O 1
ATOM 1248 N N . ASP B 1 46 ? -1.01733 -1.29526 47.91253 1.000 18.78491 284 ASP B N 1
ATOM 1249 C CA . ASP B 1 46 ? -1.85885 -1.83307 48.98100 1.000 21.24807 284 ASP B CA 1
ATOM 1250 C C . ASP B 1 46 ? -3.22331 -2.21849 48.42035 1.000 17.27628 284 ASP B C 1
ATOM 1251 O O . ASP B 1 46 ? -3.81275 -3.22515 48.83850 1.000 18.86047 284 ASP B O 1
ATOM 1256 N N . VAL B 1 47 ? -3.76411 -1.38151 47.52021 1.000 17.78458 285 VAL B N 1
ATOM 1257 C CA . VAL B 1 47 ? -5.02628 -1.69463 46.85799 1.000 17.08096 285 VAL B CA 1
ATOM 1258 C C . VAL B 1 47 ? -4.87224 -2.93687 46.00570 1.000 17.99037 285 VAL B C 1
ATOM 1259 O O . VAL B 1 47 ? -5.73187 -3.81614 46.02425 1.000 17.95081 285 VAL B O 1
ATOM 1263 N N . ALA B 1 48 ? -3.77228 -3.03445 45.24552 1.000 17.49718 286 ALA B N 1
ATOM 1264 C CA . ALA B 1 48 ? -3.55328 -4.21811 44.41211 1.000 15.47159 286 ALA B CA 1
ATOM 1265 C C . ALA B 1 48 ? -3.49693 -5.48135 45.24985 1.000 17.59372 286 ALA B C 1
ATOM 1266 O O . ALA B 1 48 ? -4.06975 -6.51308 44.86483 1.000 16.29401 286 ALA B O 1
ATOM 1268 N N . GLU B 1 49 ? -2.81524 -5.41786 46.40150 1.000 15.96989 287 GLU B N 1
ATOM 1269 C CA . GLU B 1 49 ? -2.77247 -6.56107 47.31150 1.000 15.45199 287 GLU B CA 1
ATOM 1270 C C . GLU B 1 49 ? -4.16553 -6.94189 47.79522 1.000 17.78091 287 GLU B C 1
ATOM 1271 O O . GLU B 1 49 ? -4.51011 -8.13212 47.83246 1.000 17.87738 287 GLU B O 1
ATOM 1277 N N . ALA B 1 50 ? -4.97785 -5.95864 48.17256 1.000 15.80253 288 ALA B N 1
ATOM 1278 C CA . ALA B 1 50 ? -6.31239 -6.27049 48.66355 1.000 17.34004 288 ALA B CA 1
ATOM 1279 C C . ALA B 1 50 ? -7.15130 -6.94177 47.58660 1.000 18.27809 288 ALA B C 1
ATOM 1280 O O . ALA B 1 50 ? -7.88914 -7.90269 47.86873 1.000 19.09590 288 ALA B O 1
ATOM 1282 N N . ILE B 1 51 ? -7.10716 -6.40059 46.36670 1.000 16.46459 289 ILE B N 1
ATOM 1283 C CA . ILE B 1 51 ? -7.84951 -6.99857 45.25940 1.000 14.71585 289 ILE B CA 1
ATOM 1284 C C . ILE B 1 51 ? -7.34366 -8.41247 44.99155 1.000 16.64860 289 ILE B C 1
ATOM 1285 O O . ILE B 1 51 ? -8.13806 -9.35481 44.87426 1.000 17.40779 289 ILE B O 1
ATOM 1290 N N . ALA B 1 52 ? -6.01159 -8.58174 44.91611 1.000 17.64831 290 ALA B N 1
ATOM 1291 C CA . ALA B 1 52 ? -5.45116 -9.90692 44.65143 1.000 15.59935 290 ALA B CA 1
ATOM 1292 C C . ALA B 1 52 ? -5.89868 -10.91377 45.70043 1.000 17.32483 290 ALA B C 1
ATOM 1293 O O . ALA B 1 52 ? -6.35780 -12.01307 45.35520 1.000 17.14817 290 ALA B O 1
ATOM 1295 N N . LYS B 1 53 ? -5.74573 -10.57049 46.99402 1.000 16.98972 291 LYS B N 1
ATOM 1296 C CA . LYS B 1 53 ? -6.06510 -11.50950 48.06723 1.000 15.59030 291 LYS B CA 1
ATOM 1297 C C . LYS B 1 53 ? -7.54114 -11.85398 48.08934 1.000 18.93188 291 LYS B C 1
ATOM 1298 O O . LYS B 1 53 ? -7.89143 -13.01632 48.31459 1.000 20.43816 291 LYS B O 1
ATOM 1304 N N . SER B 1 54 ? -8.40962 -10.90501 47.74324 1.000 18.76004 292 SER B N 1
ATOM 1305 C CA . SER B 1 54 ? -9.82962 -11.21857 47.69427 1.000 19.42349 292 SER B CA 1
ATOM 1306 C C . SER B 1 54 ? -10.15625 -12.23475 46.60036 1.000 21.80953 292 SER B C 1
ATOM 1307 O O . SER B 1 54 ? -11.21300 -12.88875 46.67391 1.000 22.62803 292 SER B O 1
ATOM 1310 N N . ARG B 1 55 ? -9.25714 -12.41459 45.62154 1.000 17.44628 293 ARG B N 1
ATOM 1311 C CA . ARG B 1 55 ? -9.44897 -13.32538 44.50857 1.000 20.42108 293 ARG B CA 1
ATOM 1312 C C . ARG B 1 55 ? -8.54017 -14.54397 44.65744 1.000 18.99507 293 ARG B C 1
ATOM 1313 O O . ARG B 1 55 ? -8.37724 -15.31588 43.69986 1.000 20.24409 293 ARG B O 1
ATOM 1321 N N . GLY B 1 56 ? -7.91824 -14.71453 45.83263 1.000 18.36923 294 GLY B N 1
ATOM 1322 C CA . GLY B 1 56 ? -7.07007 -15.86874 46.04429 1.000 17.68552 294 GLY B CA 1
ATOM 1323 C C . GLY B 1 56 ? -5.71115 -15.78054 45.38680 1.000 19.32138 294 GLY B C 1
ATOM 1324 O O . GLY B 1 56 ? -5.08123 -16.82181 45.14860 1.000 21.22118 294 GLY B O 1
ATOM 1325 N N . GLY B 1 57 ? -5.25043 -14.57303 45.05177 1.000 15.14702 295 GLY B N 1
ATOM 1326 C CA . GLY B 1 57 ? -3.96258 -14.43163 44.38823 1.000 15.45761 295 GLY B CA 1
ATOM 1327 C C . GLY B 1 57 ? -2.98862 -13.56986 45.17908 1.000 15.77357 295 GLY B C 1
ATOM 1328 O O . GLY B 1 57 ? -3.26315 -13.22694 46.34631 1.000 17.52621 295 GLY B O 1
ATOM 1329 N N . VAL B 1 58 ? -1.86881 -13.21877 44.54808 1.000 15.89458 296 VAL B N 1
ATOM 1330 C CA . VAL B 1 58 ? -0.78678 -12.51901 45.22779 1.000 17.41667 296 VAL B CA 1
ATOM 1331 C C . VAL B 1 58 ? -0.29345 -11.39254 44.33951 1.000 15.19132 296 VAL B C 1
ATOM 1332 O O . VAL B 1 58 ? -0.57253 -11.33785 43.14188 1.000 15.57398 296 VAL B O 1
ATOM 1336 N N . THR B 1 59 ? 0.44363 -10.47852 44.95622 1.000 15.00366 297 THR B N 1
ATOM 1337 C CA . THR B 1 59 ? 1.22094 -9.47892 44.22713 1.000 16.39143 297 THR B CA 1
ATOM 1338 C C . THR B 1 59 ? 2.69630 -9.69952 44.54836 1.000 15.09862 297 THR B C 1
ATOM 1339 O O . THR B 1 59 ? 3.05229 -10.45540 45.46960 1.000 16.68513 297 THR B O 1
ATOM 1343 N N . LEU B 1 60 ? 3.56062 -8.93285 43.88381 1.000 14.40835 298 LEU B N 1
ATOM 1344 C CA . LEU B 1 60 ? 4.97321 -8.97748 44.23652 1.000 15.41120 298 LEU B CA 1
ATOM 1345 C C . LEU B 1 60 ? 5.17639 -8.54804 45.68545 1.000 15.54863 298 LEU B C 1
ATOM 1346 O O . LEU B 1 60 ? 5.91517 -9.18867 46.44739 1.000 16.74094 298 LEU B O 1
ATOM 1351 N N . GLU B 1 61 ? 4.54074 -7.44341 46.07449 1.000 16.70994 299 GLU B N 1
ATOM 1352 C CA . GLU B 1 61 ? 4.77750 -6.92736 47.41522 1.000 19.81416 299 GLU B CA 1
ATOM 1353 C C . GLU B 1 61 ? 4.16940 -7.83074 48.47903 1.000 15.88293 299 GLU B C 1
ATOM 1354 O O . GLU B 1 61 ? 4.71839 -7.93083 49.57817 1.000 18.82779 299 GLU B O 1
ATOM 1360 N N . SER B 1 62 ? 3.02014 -8.44734 48.19541 1.000 17.21031 300 SER B N 1
ATOM 1361 C CA . SER B 1 62 ? 2.43113 -9.32955 49.19254 1.000 17.51482 300 SER B CA 1
ATOM 1362 C C . SER B 1 62 ? 3.27898 -10.58970 49.33543 1.000 17.97654 300 SER B C 1
ATOM 1363 O O . SER B 1 62 ? 3.43383 -11.11871 50.43988 1.000 20.16231 300 SER B O 1
ATOM 1366 N N . THR B 1 63 ? 3.85143 -11.06443 48.22180 1.000 17.28734 301 THR B N 1
ATOM 1367 C CA . THR B 1 63 ? 4.78773 -12.19344 48.27618 1.000 16.72297 301 THR B CA 1
ATOM 1368 C C . THR B 1 63 ? 5.99300 -11.87327 49.14747 1.000 19.45050 301 THR B C 1
ATOM 1369 O O . THR B 1 63 ? 6.39670 -12.67569 49.99670 1.000 18.75673 301 THR B O 1
ATOM 1373 N N . ILE B 1 64 ? 6.60084 -10.69958 48.93899 1.000 19.20601 302 ILE B N 1
ATOM 1374 C CA . ILE B 1 64 ? 7.76987 -10.33223 49.72352 1.000 19.39933 302 ILE B CA 1
ATOM 1375 C C . ILE B 1 64 ? 7.41258 -10.22914 51.20274 1.000 20.44880 302 ILE B C 1
ATOM 1376 O O . ILE B 1 64 ? 8.14094 -10.73925 52.07087 1.000 22.60695 302 ILE B O 1
ATOM 1381 N N . LYS B 1 65 ? 6.27263 -9.59744 51.50861 1.000 21.67592 303 LYS B N 1
ATOM 1382 C CA . LYS B 1 65 ? 5.87802 -9.41359 52.90846 1.000 22.45621 303 LYS B CA 1
ATOM 1383 C C . LYS B 1 65 ? 5.53715 -10.74473 53.55468 1.000 23.57509 303 LYS B C 1
ATOM 1384 O O . LYS B 1 65 ? 6.04780 -11.07459 54.62908 1.000 26.59584 303 LYS B O 1
ATOM 1390 N N . ASP B 1 66 ? 4.68200 -11.53002 52.89896 1.000 22.00741 304 ASP B N 1
ATOM 1391 C CA . ASP B 1 66 ? 4.15406 -12.73225 53.52949 1.000 22.19069 304 ASP B CA 1
ATOM 1392 C C . ASP B 1 66 ? 5.16241 -13.86012 53.60600 1.000 27.50455 304 ASP B C 1
ATOM 1393 O O . ASP B 1 66 ? 5.01683 -14.74734 54.45765 1.000 30.45001 304 ASP B O 1
ATOM 1398 N N . LYS B 1 67 ? 6.16064 -13.86875 52.73951 1.000 23.08082 305 LYS B N 1
ATOM 1399 C CA . LYS B 1 67 ? 7.20667 -14.87305 52.82831 1.000 22.15278 305 LYS B CA 1
ATOM 1400 C C . LYS B 1 67 ? 8.45506 -14.36987 53.53216 1.000 25.76380 305 LYS B C 1
ATOM 1401 O O . LYS B 1 67 ? 9.44634 -15.10443 53.60122 1.000 25.44782 305 LYS B O 1
ATOM 1407 N N . ASN B 1 68 ? 8.43047 -13.14148 54.03274 1.000 24.20807 306 ASN B N 1
ATOM 1408 C CA . ASN B 1 68 ? 9.52047 -12.59433 54.83552 1.000 25.59477 306 ASN B CA 1
ATOM 1409 C C . ASN B 1 68 ? 10.81485 -12.54311 54.02620 1.000 26.38338 306 ASN B C 1
ATOM 1410 O O . ASN B 1 68 ? 11.89376 -12.91577 54.51155 1.000 26.03405 306 ASN B O 1
ATOM 1415 N N . ILE B 1 69 ? 10.70034 -12.12472 52.77087 1.000 23.57575 307 ILE B N 1
ATOM 1416 C CA . ILE B 1 69 ? 11.87588 -11.93090 51.93048 1.000 21.07239 307 ILE B CA 1
ATOM 1417 C C . ILE B 1 69 ? 12.46156 -10.57185 52.28815 1.000 20.06339 307 ILE B C 1
ATOM 1418 O O . ILE B 1 69 ? 11.75617 -9.55751 52.27801 1.000 25.76392 307 ILE B O 1
ATOM 1423 N N . LYS B 1 70 ? 13.73584 -10.53662 52.62638 1.000 23.57350 308 LYS B N 1
ATOM 1424 C CA . LYS B 1 70 ? 14.34315 -9.27923 53.05902 1.000 25.76174 308 LYS B CA 1
ATOM 1425 C C . LYS B 1 70 ? 14.76389 -8.46392 51.85030 1.000 26.82658 308 LYS B C 1
ATOM 1426 O O . LYS B 1 70 ? 15.49349 -8.95723 50.98914 1.000 32.88779 308 LYS B O 1
ATOM 1432 N N . MET B 1 71 ? 14.26404 -7.23290 51.75623 1.000 22.42897 309 MET B N 1
ATOM 1433 C CA . MET B 1 71 ? 14.62001 -6.37027 50.64541 1.000 20.92931 309 MET B CA 1
ATOM 1434 C C . MET B 1 71 ? 15.20253 -5.08015 51.19464 1.000 26.16137 309 MET B C 1
ATOM 1435 O O . MET B 1 71 ? 14.78515 -4.62272 52.26473 1.000 30.63934 309 MET B O 1
ATOM 1440 N N . PRO B 1 72 ? 16.16827 -4.47381 50.50284 1.000 26.77504 310 PRO B N 1
ATOM 1441 C CA . PRO B 1 72 ? 16.58558 -3.12803 50.88845 1.000 29.77749 310 PRO B CA 1
ATOM 1442 C C . PRO B 1 72 ? 15.39201 -2.20391 50.73838 1.000 26.92017 310 PRO B C 1
ATOM 1443 O O . PRO B 1 72 ? 14.53020 -2.39963 49.87599 1.000 25.18348 310 PRO B O 1
ATOM 1447 N N . GLU B 1 73 ? 15.34140 -1.19356 51.58909 1.000 28.60559 311 GLU B N 1
ATOM 1448 C CA . GLU B 1 73 ? 14.35660 -0.14651 51.36962 1.000 34.79418 311 GLU B CA 1
ATOM 1449 C C . GLU B 1 73 ? 14.57822 0.46655 49.99442 1.000 32.78430 311 GLU B C 1
ATOM 1450 O O . GLU B 1 73 ? 15.71486 0.77192 49.61189 1.000 28.48300 311 GLU B O 1
ATOM 1456 N N . TRP B 1 74 ? 13.49147 0.61834 49.23722 1.000 31.05559 312 TRP B N 1
ATOM 1457 C CA . TRP B 1 74 ? 13.55930 1.32205 47.96505 1.000 33.85366 312 TRP B CA 1
ATOM 1458 C C . TRP B 1 74 ? 14.10073 2.73485 48.16151 1.000 30.18571 312 TRP B C 1
ATOM 1459 O O . TRP B 1 74 ? 13.56978 3.51540 48.95698 1.000 38.79387 312 TRP B O 1
ATOM 1470 N N . ASP B 1 75 ? 15.15044 3.07011 47.42014 1.000 28.17916 313 ASP B N 1
ATOM 1471 C CA . ASP B 1 75 ? 15.81870 4.35956 47.57495 1.000 30.97984 313 ASP B CA 1
ATOM 1472 C C . ASP B 1 75 ? 16.27791 4.78599 46.18610 1.000 36.42522 313 ASP B C 1
ATOM 1473 O O . ASP B 1 75 ? 17.18185 4.16487 45.62846 1.000 30.42634 313 ASP B O 1
ATOM 1478 N N . PHE B 1 76 ? 15.65485 5.82522 45.61787 1.000 36.41156 314 PHE B N 1
ATOM 1479 C CA . PHE B 1 76 ? 15.99830 6.18325 44.24258 1.000 37.70371 314 PHE B CA 1
ATOM 1480 C C . PHE B 1 76 ? 17.39647 6.76435 44.10945 1.000 34.01307 314 PHE B C 1
ATOM 1481 O O . PHE B 1 76 ? 17.86462 6.95265 42.98287 1.000 35.05869 314 PHE B O 1
ATOM 1489 N N . ASP B 1 77 ? 18.07838 7.06380 45.21202 1.000 34.40919 315 ASP B N 1
ATOM 1490 C CA . ASP B 1 77 ? 19.45429 7.52628 45.13265 1.000 35.21679 315 ASP B CA 1
ATOM 1491 C C . ASP B 1 77 ? 20.47392 6.39839 45.27227 1.000 34.89012 315 ASP B C 1
ATOM 1492 O O . ASP B 1 77 ? 21.67167 6.66247 45.13318 1.000 37.60773 315 ASP B O 1
ATOM 1497 N N . ASN B 1 78 ? 20.02882 5.15277 45.50436 1.000 32.93031 316 ASN B N 1
ATOM 1498 C CA . ASN B 1 78 ? 20.90256 4.00563 45.75303 1.000 32.71647 316 ASN B CA 1
ATOM 1499 C C . ASN B 1 78 ? 20.85641 3.04689 44.56191 1.000 31.58744 316 ASN B C 1
ATOM 1500 O O . ASN B 1 78 ? 19.91150 2.25040 44.44338 1.000 28.41940 316 ASN B O 1
ATOM 1505 N N . PRO B 1 79 ? 21.86736 3.04702 43.68480 1.000 29.11892 317 PRO B N 1
ATOM 1506 C CA . PRO B 1 79 ? 21.80897 2.18038 42.49813 1.000 31.74026 317 PRO B CA 1
ATOM 1507 C C . PRO B 1 79 ? 21.66689 0.69961 42.82423 1.000 30.96010 317 PRO B C 1
ATOM 1508 O O . PRO B 1 79 ? 21.04305 -0.02936 42.04315 1.000 26.83358 317 PRO B O 1
ATOM 1512 N N . GLN B 1 80 ? 22.21639 0.21003 43.94119 1.000 27.02310 318 GLN B N 1
ATOM 1513 C CA . GLN B 1 80 ? 22.03650 -1.21725 44.22721 1.000 23.75622 318 GLN B CA 1
ATOM 1514 C C . GLN B 1 80 ? 20.64874 -1.52886 44.75857 1.000 26.61357 318 GLN B C 1
ATOM 1515 O O . GLN B 1 80 ? 20.19008 -2.67881 44.65342 1.000 25.96088 318 GLN B O 1
ATOM 1521 N N . SER B 1 81 ? 20.00547 -0.57426 45.42011 1.000 26.91197 319 SER B N 1
ATOM 1522 C CA . SER B 1 81 ? 18.62387 -0.80561 45.82809 1.000 21.96182 319 SER B CA 1
ATOM 1523 C C . SER B 1 81 ? 17.70301 -0.83563 44.61375 1.000 21.50720 319 SER B C 1
ATOM 1524 O O . SER B 1 81 ? 16.80267 -1.67897 44.52090 1.000 23.28708 319 SER B O 1
ATOM 1527 N N . ILE B 1 82 ? 17.92136 0.07324 43.66722 1.000 23.51258 320 ILE B N 1
ATOM 1528 C CA . ILE B 1 82 ? 17.10867 0.06439 42.45297 1.000 25.59083 320 ILE B CA 1
ATOM 1529 C C . ILE B 1 82 ? 17.30164 -1.24490 41.71165 1.000 23.49000 320 ILE B C 1
ATOM 1530 O O . ILE B 1 82 ? 16.33476 -1.86921 41.25796 1.000 22.96592 320 ILE B O 1
ATOM 1535 N N . LYS B 1 83 ? 18.54939 -1.70827 41.62814 1.000 21.68066 321 LYS B N 1
ATOM 1536 C CA . LYS B 1 83 ? 18.84360 -2.96841 40.94519 1.000 24.02261 321 LYS B CA 1
ATOM 1537 C C . LYS B 1 83 ? 18.16893 -4.15236 41.62792 1.000 25.44624 321 LYS B C 1
ATOM 1538 O O . LYS B 1 83 ? 17.63627 -5.03698 40.94736 1.000 26.30218 321 LYS B O 1
ATOM 1544 N N . ALA B 1 84 ? 18.17335 -4.18292 42.97017 1.000 23.23325 322 ALA B N 1
ATOM 1545 C CA . ALA B 1 84 ? 17.53251 -5.27961 43.68714 1.000 23.37276 322 ALA B CA 1
ATOM 1546 C C . ALA B 1 84 ? 16.05582 -5.35204 43.34360 1.000 23.30469 322 ALA B C 1
ATOM 1547 O O . ALA B 1 84 ? 15.51638 -6.43621 43.05764 1.000 20.94424 322 ALA B O 1
ATOM 1549 N N . TRP B 1 85 ? 15.39072 -4.20256 43.35794 1.000 21.65051 323 TRP B N 1
ATOM 1550 C CA . TRP B 1 85 ? 13.96332 -4.18540 43.09084 1.000 18.85690 323 TRP B CA 1
ATOM 1551 C C . TRP B 1 85 ? 13.66937 -4.49614 41.63026 1.000 21.66024 323 TRP B C 1
ATOM 1552 O O . TRP B 1 85 ? 12.69160 -5.19686 41.33129 1.000 21.22860 323 TRP B O 1
ATOM 1563 N N . GLU B 1 86 ? 14.51255 -4.02033 40.70593 1.000 20.80901 324 GLU B N 1
ATOM 1564 C CA . GLU B 1 86 ? 14.30551 -4.37008 39.30446 1.000 22.10266 324 GLU B CA 1
ATOM 1565 C C . GLU B 1 86 ? 14.44250 -5.87269 39.11076 1.000 21.72058 324 GLU B C 1
ATOM 1566 O O . GLU B 1 86 ? 13.67633 -6.49671 38.36520 1.000 20.92608 324 GLU B O 1
ATOM 1572 N N . ASP B 1 87 ? 15.44386 -6.46325 39.75586 1.000 19.82363 325 ASP B N 1
ATOM 1573 C CA . ASP B 1 87 ? 15.72238 -7.88389 39.58068 1.000 20.57611 325 ASP B CA 1
ATOM 1574 C C . ASP B 1 87 ? 14.61092 -8.75265 40.14219 1.000 20.84807 325 ASP B C 1
ATOM 1575 O O . ASP B 1 87 ? 14.19946 -9.72734 39.49524 1.000 21.43318 325 ASP B O 1
ATOM 1580 N N . VAL B 1 88 ? 14.12808 -8.42515 41.35038 1.000 20.61963 326 VAL B N 1
ATOM 1581 C CA . VAL B 1 88 ? 13.02716 -9.18903 41.93651 1.000 19.64791 326 VAL B CA 1
ATOM 1582 C C . VAL B 1 88 ? 11.74653 -9.01254 41.12508 1.000 17.81037 326 VAL B C 1
ATOM 1583 O O . VAL B 1 88 ? 11.00136 -9.98171 40.91194 1.000 18.40666 326 VAL B O 1
ATOM 1587 N N . SER B 1 89 ? 11.46887 -7.80520 40.63942 1.000 17.91365 327 SER B N 1
ATOM 1588 C CA . SER B 1 89 ? 10.28611 -7.62113 39.80568 1.000 18.90786 327 SER B CA 1
ATOM 1589 C C . SER B 1 89 ? 10.36148 -8.45992 38.53924 1.000 19.33924 327 SER B C 1
ATOM 1590 O O . SER B 1 89 ? 9.34802 -9.00987 38.08518 1.000 20.41205 327 SER B O 1
ATOM 1593 N N . ALA B 1 90 ? 11.54063 -8.50599 37.90354 1.000 18.35265 328 ALA B N 1
ATOM 1594 C CA . ALA B 1 90 ? 11.69204 -9.27389 36.67327 1.000 17.11510 328 ALA B CA 1
ATOM 1595 C C . ALA B 1 90 ? 11.56924 -10.76181 36.94207 1.000 18.23468 328 ALA B C 1
ATOM 1596 O O . ALA B 1 90 ? 11.01690 -11.50316 36.12095 1.000 17.77938 328 ALA B O 1
ATOM 1598 N N . SER B 1 91 ? 12.09612 -11.21816 38.08709 1.000 18.15920 329 SER B N 1
ATOM 1599 C CA . SER B 1 91 ? 12.04978 -12.64082 38.40732 1.000 16.68878 329 SER B CA 1
ATOM 1600 C C . SER B 1 91 ? 10.62853 -13.08754 38.69585 1.000 18.64568 329 SER B C 1
ATOM 1601 O O . SER B 1 91 ? 10.20081 -14.16658 38.26147 1.000 18.06723 329 SER B O 1
ATOM 1604 N N . TYR B 1 92 ? 9.90273 -12.27285 39.44247 1.000 18.30659 330 TYR B N 1
ATOM 1605 C CA . TYR B 1 92 ? 8.48870 -12.53554 39.67986 1.000 17.22740 330 TYR B CA 1
ATOM 1606 C C . TYR B 1 92 ? 7.75038 -12.66957 38.35612 1.000 17.64620 330 TYR B C 1
ATOM 1607 O O . TYR B 1 92 ? 7.05400 -13.66106 38.11583 1.000 18.29412 330 TYR B O 1
ATOM 1616 N N . ALA B 1 93 ? 7.95117 -11.71159 37.44687 1.000 17.14747 331 ALA B N 1
ATOM 1617 C CA . ALA B 1 93 ? 7.25097 -11.76847 36.16455 1.000 16.92572 331 ALA B CA 1
ATOM 1618 C C . ALA B 1 93 ? 7.65343 -12.99078 35.34516 1.000 22.23090 331 ALA B C 1
ATOM 1619 O O . ALA B 1 93 ? 6.81741 -13.58991 34.66654 1.000 20.99861 331 ALA B O 1
ATOM 1621 N N . LYS B 1 94 ? 8.93755 -13.35947 35.37404 1.000 18.75000 332 LYS B N 1
ATOM 1622 C CA . LYS B 1 94 ? 9.43138 -14.46192 34.56746 1.000 20.35206 332 LYS B CA 1
ATOM 1623 C C . LYS B 1 94 ? 8.82639 -15.77935 35.00731 1.000 20.02059 332 LYS B C 1
ATOM 1624 O O . LYS B 1 94 ? 8.70202 -16.70202 34.18865 1.000 20.99927 332 LYS B O 1
ATOM 1630 N N . GLN B 1 95 ? 8.41864 -15.87358 36.26954 1.000 17.00865 333 GLN B N 1
ATOM 1631 C CA . GLN B 1 95 ? 8.00956 -17.14080 36.85124 1.000 15.95876 333 GLN B CA 1
ATOM 1632 C C . GLN B 1 95 ? 6.49235 -17.31134 36.93400 1.000 17.08462 333 GLN B C 1
ATOM 1633 O O . GLN B 1 95 ? 6.02755 -18.35519 37.42193 1.000 17.66553 333 GLN B O 1
ATOM 1639 N N . VAL B 1 96 ? 5.70311 -16.33038 36.48958 1.000 18.27914 334 VAL B N 1
ATOM 1640 C CA . VAL B 1 96 ? 4.24210 -16.53137 36.51417 1.000 15.33148 334 VAL B CA 1
ATOM 1641 C C . VAL B 1 96 ? 3.82089 -17.48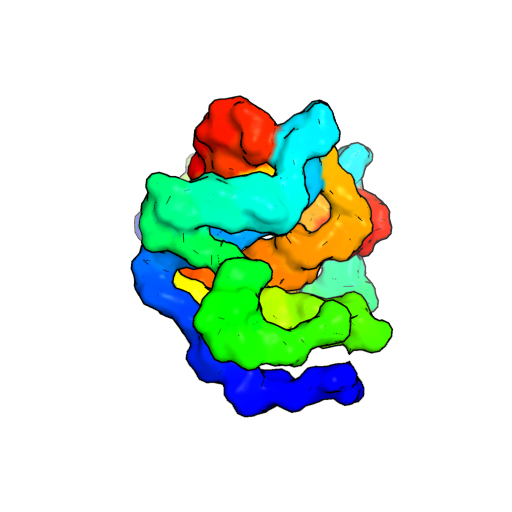166 35.38638 1.000 16.67260 334 VAL B C 1
ATOM 1642 O O . VAL B 1 96 ? 4.53675 -17.70780 34.38514 1.000 19.30922 334 VAL B O 1
ATOM 1646 N N . SER B 1 97 ? 2.62283 -18.04368 35.53132 1.000 16.99778 335 SER B N 1
ATOM 1647 C CA . SER B 1 97 ? 2.11259 -18.90437 34.48428 1.000 15.45952 335 SER B CA 1
ATOM 1648 C C . SER B 1 97 ? 0.59247 -18.88588 34.50711 1.000 16.55060 335 SER B C 1
ATOM 1649 O O . SER B 1 97 ? -0.03308 -18.50399 35.51182 1.000 17.07863 335 SER B O 1
ATOM 1652 N N . GLY B 1 98 ? 0.01267 -19.26202 33.36243 1.000 18.65425 336 GLY B N 1
ATOM 1653 C CA . GLY B 1 98 ? -1.43419 -19.34162 33.24573 1.000 19.32565 336 GLY B CA 1
ATOM 1654 C C . GLY B 1 98 ? -2.06222 -17.96140 33.13070 1.000 18.74606 336 GLY B C 1
ATOM 1655 O O . GLY B 1 98 ? -1.48080 -17.07892 32.48893 1.000 19.20340 336 GLY B O 1
ATOM 1656 N N . GLU B 1 99 ? -3.24044 -17.77619 33.72513 1.000 17.95069 337 GLU B N 1
ATOM 1657 C CA . GLU B 1 99 ? -3.94927 -16.50251 33.62134 1.000 18.28420 337 GLU B CA 1
ATOM 1658 C C . GLU B 1 99 ? -3.37167 -15.48150 34.59040 1.000 18.79988 337 GLU B C 1
ATOM 1659 O O . GLU B 1 99 ? -3.16777 -15.77255 35.78125 1.000 17.24438 337 GLU B O 1
ATOM 1665 N N . VAL B 1 100 ? -3.09388 -14.27768 34.07290 1.000 14.08684 338 VAL B N 1
ATOM 1666 C CA . VAL B 1 100 ? -2.44997 -13.20188 34.82089 1.000 16.18533 338 VAL B CA 1
ATOM 1667 C C . VAL B 1 100 ? -3.43012 -12.03786 34.92243 1.000 15.55208 338 VAL B C 1
ATOM 1668 O O . VAL B 1 100 ? -4.15951 -11.75557 33.96571 1.000 16.93016 338 VAL B O 1
ATOM 1672 N N . ARG B 1 101 ? -3.45629 -11.36728 36.08104 1.000 17.57935 339 ARG B N 1
ATOM 1673 C CA . ARG B 1 101 ? -4.33414 -10.21715 36.25876 1.000 15.05515 339 ARG B CA 1
ATOM 1674 C C . ARG B 1 101 ? -3.51859 -9.00030 36.65089 1.000 14.86818 339 ARG B C 1
ATOM 1675 O O . ARG B 1 101 ? -2.45760 -9.12304 37.25888 1.000 16.98603 339 ARG B O 1
ATOM 1683 N N . ALA B 1 102 ? -3.98101 -7.82361 36.23304 1.000 17.35324 340 ALA B N 1
ATOM 1684 C CA . ALA B 1 102 ? -3.20456 -6.61793 36.48532 1.000 17.89232 340 ALA B CA 1
ATOM 1685 C C . ALA B 1 102 ? -4.15393 -5.50254 36.86945 1.000 14.93349 340 ALA B C 1
ATOM 1686 O O . ALA B 1 102 ? -5.09669 -5.21519 36.12703 1.000 18.44248 340 ALA B O 1
ATOM 1688 N N . VAL B 1 103 ? -3.88642 -4.86410 38.01676 1.000 16.41312 341 VAL B N 1
ATOM 1689 C CA . VAL B 1 103 ? -4.71431 -3.76031 38.50990 1.000 14.55857 341 VAL B CA 1
ATOM 1690 C C . VAL B 1 103 ? -4.11050 -2.48082 37.93955 1.000 14.74150 341 VAL B C 1
ATOM 1691 O O . VAL B 1 103 ? -3.08583 -2.00945 38.40721 1.000 16.33762 341 VAL B O 1
ATOM 1695 N N . VAL B 1 104 ? -4.75247 -1.93829 36.91279 1.000 17.34634 342 VAL B N 1
ATOM 1696 C CA . VAL B 1 104 ? -4.17416 -0.89241 36.08111 1.000 16.38422 342 VAL B CA 1
ATOM 1697 C C . VAL B 1 104 ? -5.10278 0.31311 36.14175 1.000 20.19237 342 VAL B C 1
ATOM 1698 O O . VAL B 1 104 ? -6.27146 0.22475 35.74571 1.000 20.12238 342 VAL B O 1
ATOM 1702 N N . GLY B 1 105 ? -4.57082 1.45037 36.61164 1.000 19.05515 343 GLY B N 1
ATOM 1703 C CA . GLY B 1 105 ? -5.36650 2.65511 36.69581 1.000 20.39822 343 GLY B CA 1
ATOM 1704 C C . GLY B 1 105 ? -5.42366 3.45108 35.40328 1.000 22.41848 343 GLY B C 1
ATOM 1705 O O . GLY B 1 105 ? -4.74352 3.16877 34.41113 1.000 24.51618 343 GLY B O 1
ATOM 1706 N N . GLN B 1 106 ? -6.30579 4.44426 35.43276 1.000 27.83836 344 GLN B N 1
ATOM 1707 C CA . GLN B 1 106 ? -6.39785 5.45898 34.41403 1.000 31.87718 344 GLN B CA 1
ATOM 1708 C C . GLN B 1 106 ? -5.25330 6.46276 34.64017 1.000 27.54139 344 GLN B C 1
ATOM 1709 O O . GLN B 1 106 ? -4.82864 7.13403 33.67988 1.000 43.40478 344 GLN B O 1
ATOM 1715 N N . ASN B 1 112 ? 5.68302 4.59057 31.75791 1.000 41.40107 350 ASN B N 1
ATOM 1716 C CA . ASN B 1 112 ? 5.42154 3.70540 32.89755 1.000 36.69935 350 ASN B CA 1
ATOM 1717 C C . ASN B 1 112 ? 5.93253 2.29600 32.64746 1.000 41.46337 350 ASN B C 1
ATOM 1718 O O . ASN B 1 112 ? 5.96210 1.81951 31.51012 1.000 43.16989 350 ASN B O 1
ATOM 1723 N N . ILE B 1 113 ? 6.30050 1.61402 33.73429 1.000 44.63790 351 ILE B N 1
ATOM 1724 C CA . ILE B 1 113 ? 6.86373 0.26955 33.62466 1.000 39.13124 351 ILE B CA 1
ATOM 1725 C C . ILE B 1 113 ? 5.85074 -0.70763 33.03630 1.000 32.24054 351 ILE B C 1
ATOM 1726 O O . ILE B 1 113 ? 6.21593 -1.61450 32.27756 1.000 34.05779 351 ILE B O 1
ATOM 1731 N N . TRP B 1 114 ? 4.56381 -0.54654 33.36382 1.000 31.72476 352 TRP B N 1
ATOM 1732 C CA . TRP B 1 114 ? 3.57140 -1.51008 32.90197 1.000 25.83233 352 TRP B CA 1
ATOM 1733 C C . TRP B 1 114 ? 3.54509 -1.59423 31.36830 1.000 28.71501 352 TRP B C 1
ATOM 1734 O O . TRP B 1 114 ? 3.69586 -2.68256 30.79696 1.000 27.47419 352 TRP B O 1
ATOM 1745 N N . GLU B 1 115 ? 3.39231 -0.46188 30.68087 1.000 31.70956 353 GLU B N 1
ATOM 1746 C CA . GLU B 1 115 ? 3.20985 -0.55201 29.23098 1.000 34.74121 353 GLU B CA 1
ATOM 1747 C C . GLU B 1 115 ? 4.51826 -0.77834 28.49892 1.000 32.68821 353 GLU B C 1
ATOM 1748 O O . GLU B 1 115 ? 4.53240 -1.37194 27.41782 1.000 34.04704 353 GLU B O 1
ATOM 1754 N N . ASN B 1 116 ? 5.62075 -0.32107 29.06845 1.000 32.16634 354 ASN B N 1
ATOM 1755 C CA . ASN B 1 116 ? 6.87468 -0.31209 28.33959 1.000 32.24977 354 ASN B CA 1
ATOM 1756 C C . ASN B 1 116 ? 7.76597 -1.48747 28.67701 1.000 31.61843 354 ASN B C 1
ATOM 1757 O O . ASN B 1 116 ? 8.57532 -1.89729 27.84439 1.000 34.69930 354 ASN B O 1
ATOM 1762 N N . VAL B 1 117 ? 7.62240 -2.04611 29.87148 1.000 30.10308 355 VAL B N 1
ATOM 1763 C CA . VAL B 1 117 ? 8.50678 -3.11342 30.31664 1.000 32.72265 355 VAL B CA 1
ATOM 1764 C C . VAL B 1 117 ? 7.73183 -4.34516 30.74278 1.000 28.61288 355 VAL B C 1
ATOM 1765 O O . VAL B 1 117 ? 7.99515 -5.44051 30.24896 1.000 26.32523 355 VAL B O 1
ATOM 1769 N N A GLU B 1 118 ? 6.78655 -4.17830 31.67749 0.517 26.60435 356 GLU B N 1
ATOM 1770 N N B GLU B 1 118 ? 6.78271 -4.17211 31.67461 0.483 26.61642 356 GLU B N 1
ATOM 1771 C CA A GLU B 1 118 ? 6.12975 -5.33699 32.26856 0.517 28.89349 356 GLU B CA 1
ATOM 1772 C CA B GLU B 1 118 ? 6.12053 -5.31181 32.30176 0.483 28.90620 356 GLU B CA 1
ATOM 1773 C C A GLU B 1 118 ? 5.25324 -6.05102 31.26236 0.517 24.84085 356 GLU B C 1
ATOM 1774 C C B GLU B 1 118 ? 5.22876 -6.04663 31.31342 0.483 24.83154 356 GLU B C 1
ATOM 1775 O O A GLU B 1 118 ? 5.32743 -7.27499 31.12392 0.517 25.78596 356 GLU B O 1
ATOM 1776 O O B GLU B 1 118 ? 5.29282 -7.27418 31.20559 0.483 25.78182 356 GLU B O 1
ATOM 1787 N N . LEU B 1 119 ? 4.39387 -5.30829 30.56780 1.000 27.13731 357 LEU B N 1
ATOM 1788 C CA . LEU B 1 119 ? 3.45646 -5.97485 29.66906 1.000 23.75230 357 LEU B CA 1
ATOM 1789 C C . LEU B 1 119 ? 4.19661 -6.67900 28.54032 1.000 23.52244 357 LEU B C 1
ATOM 1790 O O . LEU B 1 119 ? 3.96011 -7.88208 28.34052 1.000 26.44946 357 LEU B O 1
ATOM 1795 N N . PRO B 1 120 ? 5.17608 -6.05978 27.86539 1.000 25.53038 358 PRO B N 1
ATOM 1796 C CA . PRO B 1 120 ? 5.96414 -6.83324 26.88678 1.000 26.61503 358 PRO B CA 1
ATOM 1797 C C . PRO B 1 120 ? 6.65225 -8.04951 27.48788 1.000 26.80859 358 PRO B C 1
ATOM 1798 O O . PRO B 1 120 ? 6.64982 -9.11520 26.85975 1.000 28.92012 358 PRO B O 1
ATOM 1802 N N . ARG B 1 121 ? 7.20427 -7.96163 28.70994 1.000 28.24029 359 ARG B N 1
ATOM 1803 C CA . ARG B 1 121 ? 7.88497 -9.14586 29.21024 1.000 26.19157 359 ARG B CA 1
ATOM 1804 C C . ARG B 1 121 ? 6.90768 -10.23101 29.66181 1.000 27.24840 359 ARG B C 1
ATOM 1805 O O . ARG B 1 121 ? 7.26878 -11.40730 29.62538 1.000 31.29479 359 ARG B O 1
ATOM 1813 N N . LEU B 1 122 ? 5.66646 -9.89094 30.05464 1.000 25.36656 360 LEU B N 1
ATOM 1814 C CA . LEU B 1 122 ? 4.68495 -10.95615 30.28020 1.000 23.97696 360 LEU B CA 1
ATOM 1815 C C . LEU B 1 122 ? 4.29520 -11.61293 28.97572 1.000 26.91726 360 LEU B C 1
ATOM 1816 O O . LEU B 1 122 ? 4.18028 -12.84531 28.89550 1.000 27.27320 360 LEU B O 1
ATOM 1821 N N . MET B 1 123 ? 4.08526 -10.79886 27.93406 1.000 28.07647 361 MET B N 1
ATOM 1822 C CA . MET B 1 123 ? 3.74460 -11.35172 26.63486 1.000 26.62676 361 MET B CA 1
ATOM 1823 C C . MET B 1 123 ? 4.85001 -12.26954 26.12832 1.000 31.21957 361 MET B C 1
ATOM 1824 O O . MET B 1 123 ? 4.56534 -13.24812 25.42818 1.000 39.69890 361 MET B O 1
ATOM 1829 N N . GLY B 1 124 ? 6.11996 -11.98540 26.48095 1.000 28.49198 362 GLY B N 1
ATOM 1830 C CA . GLY B 1 124 ? 7.22788 -12.82342 26.11019 1.000 29.31036 362 GLY B CA 1
ATOM 1831 C C . GLY B 1 124 ? 7.43082 -14.04568 26.97449 1.000 31.11818 362 GLY B C 1
ATOM 1832 O O . GLY B 1 124 ? 8.34951 -14.84089 26.72892 1.000 33.59761 362 GLY B O 1
ATOM 1833 N N . ASN B 1 125 ? 6.59870 -14.19246 28.00001 1.000 28.14898 363 ASN B N 1
ATOM 1834 C CA . ASN B 1 125 ? 6.61388 -15.33845 28.90173 1.000 27.78325 363 ASN B CA 1
ATOM 1835 C C . ASN B 1 125 ? 5.72611 -16.41404 28.28037 1.000 24.48752 363 ASN B C 1
ATOM 1836 O O . ASN B 1 125 ? 4.49988 -16.26281 28.23426 1.000 28.14913 363 ASN B O 1
ATOM 1841 N N . ASP B 1 126 ? 6.35579 -17.48644 27.77384 1.000 27.74856 364 ASP B N 1
ATOM 1842 C CA . ASP B 1 126 ? 5.62478 -18.50285 27.01588 1.000 27.37708 364 ASP B CA 1
ATOM 1843 C C . ASP B 1 126 ? 4.56052 -19.19786 27.85885 1.000 34.50417 364 ASP B C 1
ATOM 1844 O O . ASP B 1 126 ? 3.65567 -19.84153 27.30630 1.000 28.17648 364 ASP B O 1
ATOM 1849 N N . ASN B 1 127 ? 4.63881 -19.08056 29.17602 1.000 23.96566 365 ASN B N 1
ATOM 1850 C CA . ASN B 1 127 ? 3.70978 -19.79429 30.04112 1.000 22.50045 365 ASN B CA 1
ATOM 1851 C C . ASN B 1 127 ? 2.44720 -19.00823 30.36176 1.000 22.24529 365 ASN B C 1
ATOM 1852 O O . ASN B 1 127 ? 1.53888 -19.56748 30.99144 1.000 19.77019 365 ASN B O 1
ATOM 1857 N N . VAL B 1 128 ? 2.38199 -17.73572 29.97402 1.000 20.41741 366 VAL B N 1
ATOM 1858 C CA . VAL B 1 128 ? 1.22278 -16.87651 30.23090 1.000 19.07805 366 VAL B CA 1
ATOM 1859 C C . VAL B 1 128 ? 0.15785 -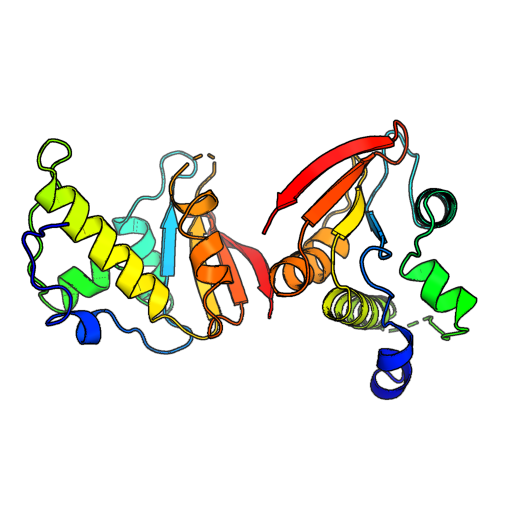17.15184 29.17385 1.000 18.84406 366 VAL B C 1
ATOM 1860 O O . VAL B 1 128 ? 0.45758 -17.20859 27.97596 1.000 21.44991 366 VAL B O 1
ATOM 1864 N N . THR B 1 129 ? -1.08085 -17.40700 29.61269 1.000 16.78558 367 THR B N 1
ATOM 1865 C CA . THR B 1 129 ? -2.16544 -17.74694 28.68763 1.000 21.03018 367 THR B CA 1
ATOM 1866 C C . THR B 1 129 ? -3.20380 -16.64781 28.53800 1.000 18.39298 367 THR B C 1
ATOM 1867 O O . THR B 1 129 ? -3.97702 -16.67292 27.57933 1.000 20.58204 367 THR B O 1
ATOM 1871 N N . LYS B 1 130 ? -3.25825 -15.70037 29.46991 1.000 17.63686 368 LYS B N 1
ATOM 1872 C CA . LYS B 1 130 ? -4.28366 -14.66555 29.43187 1.000 19.26048 368 LYS B CA 1
ATOM 1873 C C . LYS B 1 130 ? -3.79661 -13.52166 30.28203 1.000 15.12335 368 LYS B C 1
ATOM 1874 O O . LYS B 1 130 ? -3.14152 -13.75223 31.30034 1.000 16.15400 368 LYS B O 1
ATOM 1880 N N . ILE B 1 131 ? -4.07806 -12.29147 29.86521 1.000 16.87046 369 ILE B N 1
ATOM 1881 C CA . ILE B 1 131 ? -3.84842 -11.13566 30.72551 1.000 14.44348 369 ILE B CA 1
ATOM 1882 C C . ILE B 1 131 ? -5.13503 -10.31326 30.74652 1.000 16.80613 369 ILE B C 1
ATOM 1883 O O . ILE B 1 131 ? -5.67720 -9.97334 29.68061 1.000 18.43945 369 ILE B O 1
ATOM 1888 N N . THR B 1 132 ? -5.64558 -10.04733 31.95559 1.000 17.08694 370 THR B N 1
ATOM 1889 C CA . THR B 1 132 ? -6.86524 -9.27893 32.16420 1.000 17.81555 370 THR B CA 1
ATOM 1890 C C . THR B 1 132 ? -6.54156 -8.09704 33.06198 1.000 16.89117 370 THR B C 1
ATOM 1891 O O . THR B 1 132 ? -5.95950 -8.28992 34.13224 1.000 17.11843 370 THR B O 1
ATOM 1895 N N . THR B 1 133 ? -6.93503 -6.88431 32.64832 1.000 16.87054 371 THR B N 1
ATOM 1896 C CA . THR B 1 133 ? -6.74280 -5.72817 33.51045 1.000 18.06483 371 THR B CA 1
ATOM 1897 C C . THR B 1 133 ? -7.98477 -5.49519 34.35211 1.000 18.44425 371 THR B C 1
ATOM 1898 O O . THR B 1 133 ? -9.09245 -5.87782 33.97521 1.000 18.11282 371 THR B O 1
ATOM 1902 N N . ILE B 1 134 ? -7.77323 -4.90528 35.52035 1.000 15.39358 372 ILE B N 1
ATOM 1903 C CA . ILE B 1 134 ? -8.82192 -4.62262 36.49862 1.000 16.28156 372 ILE B CA 1
ATOM 1904 C C . ILE B 1 134 ? -8.62819 -3.18015 36.94145 1.000 17.86700 372 ILE B C 1
ATOM 1905 O O . ILE B 1 134 ? -7.54366 -2.82016 37.41552 1.000 18.02906 372 ILE B O 1
ATOM 1910 N N . ASP B 1 135 ? -9.67136 -2.35323 36.82831 1.000 18.11995 373 ASP B N 1
ATOM 1911 C CA . ASP B 1 135 ? -9.49820 -0.97554 37.29308 1.000 16.48871 373 ASP B CA 1
ATOM 1912 C C . ASP B 1 135 ? -9.42106 -0.94919 38.82132 1.000 18.10166 373 ASP B C 1
ATOM 1913 O O . ASP B 1 135 ? -10.19432 -1.63544 39.47525 1.000 19.12657 373 ASP B O 1
ATOM 1918 N N . PRO B 1 136 ? -8.50244 -0.18196 39.42283 1.000 18.07326 374 PRO B N 1
ATOM 1919 C CA . PRO B 1 136 ? -8.38121 -0.22844 40.89887 1.000 17.69135 374 PRO B CA 1
ATOM 1920 C C . PRO B 1 136 ? -9.58429 0.29815 41.65536 1.000 19.90760 374 PRO B C 1
ATOM 1921 O O . PRO B 1 136 ? -9.76519 -0.05317 42.83605 1.000 21.68692 374 PRO B O 1
ATOM 1925 N N . LEU B 1 137 ? -10.37627 1.17819 41.04427 1.000 20.34389 375 LEU B N 1
ATOM 1926 C CA . LEU B 1 137 ? -11.54828 1.73234 41.70655 1.000 21.03649 375 LEU B CA 1
ATOM 1927 C C . LEU B 1 137 ? -12.81015 0.93366 41.38017 1.000 23.76705 375 LEU B C 1
ATOM 1928 O O . LEU B 1 137 ? -13.44318 0.37718 42.29538 1.000 24.58593 375 LEU B O 1
ATOM 1933 N N . SER B 1 138 ? -13.16350 0.83787 40.09013 1.000 22.58233 376 SER B N 1
ATOM 1934 C CA . SER B 1 138 ? -14.40809 0.17018 39.70048 1.000 23.81296 376 SER B CA 1
ATOM 1935 C C . SER B 1 138 ? -14.25758 -1.33535 39.58911 1.000 19.97329 376 SER B C 1
ATOM 1936 O O . SER B 1 138 ? -15.27401 -2.05253 39.59089 1.000 22.58327 376 SER B O 1
ATOM 1939 N N . GLN B 1 139 ? -13.03034 -1.81910 39.40117 1.000 18.81144 377 GLN B N 1
ATOM 1940 C CA . GLN B 1 139 ? -12.73585 -3.22456 39.15800 1.000 20.57947 377 GLN B CA 1
ATOM 1941 C C . GLN B 1 139 ? -13.37298 -3.72987 37.85945 1.000 21.46385 377 GLN B C 1
ATOM 1942 O O . GLN B 1 139 ? -13.53987 -4.94170 37.66858 1.000 21.03946 377 GLN B O 1
ATOM 1948 N N . THR B 1 140 ? -13.64247 -2.82358 36.91516 1.000 21.08223 378 THR B N 1
ATOM 1949 C CA . THR B 1 140 ? -14.04977 -3.21579 35.56702 1.000 18.37186 378 THR B CA 1
ATOM 1950 C C . THR B 1 140 ? -12.91846 -3.98642 34.90744 1.000 19.73213 378 THR B C 1
ATOM 1951 O O . THR B 1 140 ? -11.75715 -3.62261 35.06089 1.000 19.85599 378 THR B O 1
ATOM 1955 N N . GLU B 1 141 ? -13.25019 -5.06121 34.18399 1.000 20.39196 379 GLU B N 1
ATOM 1956 C CA . GLU B 1 141 ? -12.22289 -5.94095 33.63001 1.000 20.63715 379 GLU B CA 1
ATOM 1957 C C . GLU B 1 141 ? -12.12936 -5.80067 32.11727 1.000 22.84259 379 GLU B C 1
ATOM 1958 O O . GLU B 1 141 ? -13.12197 -5.50784 31.45049 1.000 23.27830 379 GLU B O 1
ATOM 1964 N N . LYS B 1 142 ? -10.92148 -6.01263 31.57596 1.000 19.09022 380 LYS B N 1
ATOM 1965 C CA . LYS B 1 142 ? -10.70966 -6.03740 30.12926 1.000 18.37018 380 LYS B CA 1
ATOM 1966 C C . LYS B 1 142 ? -9.67896 -7.11090 29.81640 1.000 20.88715 380 LYS B C 1
ATOM 1967 O O . LYS B 1 142 ? -8.56819 -7.07255 30.35034 1.000 20.57528 380 LYS B O 1
ATOM 1973 N N . VAL B 1 143 ? -10.03850 -8.04791 28.94679 1.000 21.04764 381 VAL B N 1
ATOM 1974 C CA . VAL B 1 143 ? -9.06927 -9.02788 28.47296 1.000 20.82377 381 VAL B CA 1
ATOM 1975 C C . VAL B 1 143 ? -8.23219 -8.36920 27.38822 1.000 17.68412 381 VAL B C 1
ATOM 1976 O O . VAL B 1 143 ? -8.75340 -7.92426 26.36271 1.000 21.47051 381 VAL B O 1
ATOM 1980 N N . ILE B 1 144 ? -6.91761 -8.30740 27.61977 1.000 21.19101 382 ILE B N 1
ATOM 1981 C CA . ILE B 1 144 ? -6.02746 -7.66206 26.67126 1.000 18.56418 382 ILE B CA 1
ATOM 1982 C C . ILE B 1 144 ? -5.12034 -8.65407 25.95754 1.000 19.10001 382 ILE B C 1
ATOM 1983 O O . ILE B 1 144 ? -4.45858 -8.26785 24.99007 1.000 20.45973 382 ILE B O 1
ATOM 1988 N N . PHE B 1 145 ? -5.10873 -9.92073 26.36325 1.000 17.55281 383 PHE B N 1
ATOM 1989 C CA . PHE B 1 145 ? -4.15868 -10.88872 25.80456 1.000 18.71667 383 PHE B CA 1
ATOM 1990 C C . PHE B 1 145 ? -4.72963 -12.27581 26.00401 1.000 17.26830 383 PHE B C 1
ATOM 1991 O O . PHE B 1 145 ? -5.11605 -12.62385 27.11990 1.000 18.34246 383 PHE B O 1
ATOM 1999 N N . VAL B 1 146 ? -4.75238 -13.07053 24.93851 1.000 19.38840 384 VAL B N 1
ATOM 2000 C CA . VAL B 1 146 ? -5.17413 -14.46742 24.99629 1.000 22.29616 384 VAL B CA 1
ATOM 2001 C C . VAL B 1 146 ? -4.22132 -15.27339 24.12788 1.000 25.77651 384 VAL B C 1
ATOM 2002 O O . VAL B 1 146 ? -4.06105 -14.97218 22.93738 1.000 22.29378 384 VAL B O 1
ATOM 2006 N N . ARG B 1 147 ? -3.58225 -16.28463 24.71679 1.000 21.77353 385 ARG B N 1
ATOM 2007 C CA . ARG B 1 147 ? -2.69295 -17.20093 23.99490 1.000 26.19440 385 ARG B CA 1
ATOM 2008 C C . ARG B 1 147 ? -3.13927 -18.63185 24.21841 1.000 37.01058 385 ARG B C 1
ATOM 2009 O O . ARG B 1 147 ? -2.86197 -19.17057 25.29900 1.000 34.35771 385 ARG B O 1
#

Organism: Pantoea ananatis (strain LMG 20103) (NCBI:txid706191)

Radius of gyration: 21.28 Å; Cα contacts (8 Å, |Δi|>4): 513; chains: 2; bounding box: 52×38×58 Å

Solvent-accessible surface area: 13579 Å² total; per-residue (Å²): 121,93,24,90,36,147,122,15,46,88,81,0,43,21,107,90,74,15,1,0,4,52,3,2,102,14,153,54,55,4,4,54,117,47,0,44,62,7,0,97,93,79,69,4,46,0,10,42,0,7,14,162,90,90,106,15,149,41,71,158,56,68,107,1,57,68,31,0,1,14,5,0,0,123,62,3,26,11,74,1,54,0,3,26,6,153,75,63,122,184,56,15,57,9,61,82,20,11,31,3,57,0,34,7,13,79,96,0,67,66,0,13,22,0,21,6,91,71,78,98,97,135,82,58,23,98,103,156,152,29,88,24,91,35,147,132,32,23,97,68,0,39,21,104,89,72,16,2,1,12,81,23,40,128,13,154,54,49,5,6,52,111,45,0,19,62,9,0,93,92,80,67,4,47,0,18,51,1,6,18,125,88,98,102,11,142,35,27,157,136,60,153,114,48,106,73,0,46,66,0,48,101,25,0,28,37,3,3,1,117,50,1,27,11,84,1,53,0,3,34,16,185,105,124,13,115,102,67,14,30,59,74,0,17,60,14,114,92,0,59,64,0,12,22,0,19,6,83,75,73,95,98,109,46,36,0,36,78